Protein AF-A0A645BLH6-F1 (afdb_monomer)

Structure (mmCIF, N/CA/C/O backbone):
data_AF-A0A645BLH6-F1
#
_entry.id   AF-A0A645BLH6-F1
#
loop_
_atom_site.group_PDB
_atom_site.id
_atom_site.type_symbol
_atom_site.label_atom_id
_atom_site.label_alt_id
_atom_site.label_comp_id
_atom_site.label_asym_id
_atom_site.label_entity_id
_atom_site.label_seq_id
_atom_site.pdbx_PDB_ins_code
_atom_site.Cartn_x
_atom_site.Cartn_y
_atom_site.Cartn_z
_atom_site.occupancy
_atom_site.B_iso_or_equiv
_atom_site.auth_seq_id
_atom_site.auth_comp_id
_atom_site.auth_asym_id
_atom_site.auth_atom_id
_atom_site.pdbx_PDB_model_num
ATOM 1 N N . MET A 1 1 ? 1.197 13.272 -25.744 1.00 32.69 1 MET A N 1
ATOM 2 C CA . MET A 1 1 ? 0.917 11.878 -25.329 1.00 32.69 1 MET A CA 1
ATOM 3 C C . MET A 1 1 ? 1.280 11.762 -23.857 1.00 32.69 1 MET A C 1
ATOM 5 O O . MET A 1 1 ? 2.434 12.000 -23.532 1.00 32.69 1 MET A O 1
ATOM 9 N N . SER A 1 2 ? 0.315 11.510 -22.966 1.00 32.09 2 SER A N 1
ATOM 10 C CA . SER A 1 2 ? 0.609 11.319 -21.537 1.00 32.09 2 SER A CA 1
ATOM 11 C C . SER A 1 2 ? 1.369 10.009 -21.360 1.00 32.09 2 SER A C 1
ATOM 13 O O . SER A 1 2 ? 0.841 8.951 -21.688 1.00 32.09 2 SER A O 1
ATOM 15 N N . ILE A 1 3 ? 2.613 10.089 -20.891 1.00 48.50 3 ILE A N 1
ATOM 16 C CA . ILE A 1 3 ? 3.491 8.927 -20.694 1.00 48.50 3 ILE A CA 1
ATOM 17 C C . ILE A 1 3 ? 3.263 8.288 -19.301 1.00 48.50 3 ILE A C 1
ATOM 19 O O . ILE A 1 3 ? 3.809 7.228 -18.998 1.00 48.50 3 ILE A O 1
ATOM 23 N N . SER A 1 4 ? 2.409 8.892 -18.461 1.00 53.47 4 SER A N 1
ATOM 24 C CA . SER A 1 4 ? 1.846 8.255 -17.266 1.00 53.47 4 SER A CA 1
ATOM 25 C C . SER A 1 4 ? 0.534 7.545 -17.614 1.00 53.47 4 SER A C 1
ATOM 27 O O . SER A 1 4 ? -0.351 8.107 -18.271 1.00 53.47 4 SER A O 1
ATOM 29 N N . GLY A 1 5 ? 0.413 6.279 -17.207 1.00 62.78 5 GLY A N 1
ATOM 30 C CA . GLY A 1 5 ? -0.826 5.522 -17.331 1.00 62.78 5 GLY A CA 1
ATOM 31 C C . GLY A 1 5 ? -1.924 6.102 -16.441 1.00 62.78 5 GLY A C 1
ATOM 32 O O . GLY A 1 5 ? -1.647 6.711 -15.410 1.00 62.78 5 GLY A O 1
ATOM 33 N N . LYS A 1 6 ? -3.186 5.895 -16.840 1.00 79.50 6 LYS A N 1
ATOM 34 C CA . LYS A 1 6 ? -4.357 6.290 -16.042 1.00 79.50 6 LYS A CA 1
ATOM 35 C C . LYS A 1 6 ? -4.271 5.679 -14.640 1.00 79.50 6 LYS A C 1
ATOM 37 O O . LYS A 1 6 ? -3.979 4.484 -14.532 1.00 79.50 6 LYS A O 1
ATOM 42 N N . THR A 1 7 ? -4.575 6.472 -13.613 1.00 86.75 7 THR A N 1
ATOM 43 C CA . THR A 1 7 ? -4.745 5.988 -12.239 1.00 86.75 7 THR A CA 1
ATOM 44 C C . THR A 1 7 ? -5.804 4.891 -12.206 1.00 86.75 7 THR A C 1
ATOM 46 O O . THR A 1 7 ? -6.856 4.988 -12.842 1.00 86.75 7 THR A O 1
ATOM 49 N N . LYS A 1 8 ? -5.486 3.815 -11.500 1.00 91.38 8 LYS A N 1
ATOM 50 C CA . LYS A 1 8 ? -6.330 2.649 -11.264 1.00 91.38 8 LYS A CA 1
ATOM 51 C C . LYS A 1 8 ? -6.585 2.536 -9.768 1.00 91.38 8 LYS A C 1
ATOM 53 O O . LYS A 1 8 ? -5.850 3.109 -8.973 1.00 91.38 8 LYS A O 1
ATOM 58 N N . VAL A 1 9 ? -7.622 1.793 -9.409 1.00 92.69 9 VAL A N 1
ATOM 59 C CA . VAL A 1 9 ? -8.059 1.604 -8.025 1.00 92.69 9 VAL A CA 1
ATOM 60 C C . VAL A 1 9 ? -8.031 0.113 -7.717 1.00 92.69 9 VAL A C 1
ATOM 62 O O . VAL A 1 9 ? -8.506 -0.689 -8.527 1.00 92.69 9 VAL A O 1
ATOM 65 N N . TYR A 1 10 ? -7.469 -0.255 -6.573 1.00 95.56 10 TYR A N 1
ATOM 66 C CA . TYR A 1 10 ? -7.533 -1.599 -6.017 1.00 95.56 10 TYR A CA 1
ATOM 67 C C . TYR A 1 10 ? -8.298 -1.557 -4.697 1.00 95.56 10 TYR A C 1
ATOM 69 O O . TYR A 1 10 ? -7.940 -0.810 -3.793 1.00 95.56 10 TYR A O 1
ATOM 77 N N . ILE A 1 11 ? -9.389 -2.317 -4.611 1.00 96.56 11 ILE A N 1
ATOM 78 C CA . ILE A 1 11 ? -10.254 -2.342 -3.429 1.00 96.56 11 ILE A CA 1
ATOM 79 C C . ILE A 1 11 ? -9.700 -3.386 -2.462 1.00 96.56 11 ILE A C 1
ATOM 81 O O . ILE A 1 11 ? -9.624 -4.563 -2.810 1.00 96.56 11 ILE A O 1
ATOM 85 N N . HIS A 1 12 ? -9.344 -2.956 -1.254 1.00 96.44 12 HIS A N 1
ATOM 86 C CA . HIS A 1 12 ? -8.847 -3.841 -0.201 1.00 96.44 12 HIS A CA 1
ATOM 87 C C . HIS A 1 12 ? -9.979 -4.395 0.653 1.00 96.44 12 HIS A C 1
ATOM 89 O O . HIS A 1 12 ? -9.963 -5.569 1.020 1.00 96.44 12 HIS A O 1
ATOM 95 N N . LYS A 1 13 ? -10.961 -3.549 0.983 1.00 95.31 13 LYS A N 1
ATOM 96 C CA . LYS A 1 13 ? -12.032 -3.917 1.906 1.00 95.31 13 LYS A CA 1
ATOM 97 C C . LYS A 1 13 ? -13.336 -3.204 1.582 1.00 95.31 13 LYS A C 1
ATOM 99 O O . LYS A 1 13 ? -13.347 -2.075 1.093 1.00 95.31 13 LYS A O 1
ATOM 104 N N . ILE A 1 14 ? -14.422 -3.897 1.896 1.00 94.44 14 ILE A N 1
ATOM 105 C CA . ILE A 1 14 ? -15.787 -3.381 1.913 1.00 94.44 14 ILE A CA 1
ATOM 106 C C . ILE A 1 14 ? -16.285 -3.537 3.347 1.00 94.44 14 ILE A C 1
ATOM 108 O O . ILE A 1 14 ? -16.189 -4.629 3.912 1.00 94.44 14 ILE A O 1
ATOM 112 N N . VAL A 1 15 ? -16.775 -2.455 3.939 1.00 91.00 15 VAL A N 1
ATOM 113 C CA . VAL A 1 15 ? -17.322 -2.421 5.300 1.00 91.00 15 VAL A CA 1
ATOM 114 C C . VAL A 1 15 ? -18.795 -2.055 5.204 1.00 91.00 15 VAL A C 1
ATOM 116 O O . VAL A 1 15 ? -19.129 -1.062 4.570 1.00 91.00 15 VAL A O 1
ATOM 119 N N . LEU A 1 16 ? -19.678 -2.852 5.804 1.00 89.88 16 LEU A N 1
ATOM 120 C CA . LEU A 1 16 ? -21.093 -2.494 5.923 1.00 89.88 16 LEU A CA 1
ATOM 121 C C . LEU A 1 16 ? -21.258 -1.451 7.026 1.00 89.88 16 LEU A C 1
ATOM 123 O O . LEU A 1 16 ? -20.698 -1.610 8.112 1.00 89.88 16 LEU A O 1
ATOM 127 N N . THR A 1 17 ? -22.023 -0.403 6.750 1.00 86.12 17 THR A N 1
ATOM 128 C CA . THR A 1 17 ? -22.343 0.641 7.727 1.00 86.12 17 THR A CA 1
ATOM 129 C C . THR A 1 17 ? -23.681 0.344 8.405 1.00 86.12 17 THR A C 1
ATOM 131 O O . THR A 1 17 ? -24.514 -0.398 7.884 1.00 86.12 17 THR A O 1
ATOM 134 N N . GLU A 1 18 ? -23.893 0.891 9.604 1.00 83.62 18 GLU A N 1
ATOM 135 C CA . GLU A 1 18 ? -25.090 0.595 10.412 1.00 83.62 18 GLU A CA 1
ATOM 136 C C . GLU A 1 18 ? -26.394 1.090 9.769 1.00 83.62 18 GLU A C 1
ATOM 138 O O . GLU A 1 18 ? -27.452 0.501 9.978 1.00 83.62 18 GLU A O 1
ATOM 143 N N . ASP A 1 19 ? -26.311 2.124 8.929 1.00 85.38 19 ASP A N 1
ATOM 144 C CA . ASP A 1 19 ? -27.411 2.656 8.115 1.00 85.38 19 ASP A CA 1
ATOM 145 C C . ASP A 1 19 ? -27.747 1.781 6.885 1.00 85.38 19 ASP A C 1
ATOM 147 O O . ASP A 1 19 ? -28.596 2.145 6.069 1.00 85.38 19 ASP A O 1
ATOM 151 N N . GLY A 1 20 ? -27.104 0.616 6.747 1.00 87.12 20 GLY A N 1
ATOM 152 C CA . GLY A 1 20 ? -27.298 -0.319 5.638 1.00 87.12 20 GLY A CA 1
ATOM 153 C C . GLY A 1 20 ? -26.549 0.058 4.358 1.00 87.12 20 GLY A C 1
ATOM 154 O O . GLY A 1 20 ? -26.716 -0.621 3.345 1.00 87.12 20 GLY A O 1
ATOM 155 N N . GLY A 1 21 ? -25.747 1.125 4.384 1.00 92.88 21 GLY A N 1
ATOM 156 C CA . GLY A 1 21 ? -24.803 1.473 3.326 1.00 92.88 21 GLY A CA 1
ATOM 157 C C . GLY A 1 21 ? -23.522 0.635 3.362 1.00 92.88 21 GLY A C 1
ATOM 158 O O . GLY A 1 21 ? -23.413 -0.388 4.052 1.00 92.88 21 GLY A O 1
ATOM 159 N N . TYR A 1 22 ? -22.519 1.073 2.604 1.00 93.94 22 TYR A N 1
ATOM 160 C CA . TYR A 1 22 ? -21.190 0.471 2.652 1.00 93.94 22 TYR A CA 1
ATOM 161 C C . TYR A 1 22 ? -20.072 1.478 2.385 1.00 93.94 22 TYR A C 1
ATOM 163 O O . TYR A 1 22 ? -20.210 2.428 1.616 1.00 93.94 22 TYR A O 1
ATOM 171 N N . GLN A 1 23 ? -18.922 1.229 3.000 1.00 94.38 23 GLN A N 1
ATOM 172 C CA . GLN A 1 23 ? -17.686 1.969 2.805 1.00 94.38 23 GLN A CA 1
ATOM 173 C C . GLN A 1 23 ? -16.667 1.088 2.073 1.00 94.38 23 GLN A C 1
ATOM 175 O O . GLN A 1 23 ? -16.346 -0.019 2.513 1.00 94.38 23 GLN A O 1
ATOM 180 N N . LEU A 1 24 ? -16.148 1.575 0.948 1.00 95.88 24 LEU A N 1
ATOM 181 C CA . LEU A 1 24 ? -15.043 0.961 0.220 1.00 95.88 24 LEU A CA 1
ATOM 182 C C . LEU A 1 24 ? -13.731 1.609 0.636 1.00 95.88 24 LEU A C 1
ATOM 184 O O . LEU A 1 24 ? -13.600 2.833 0.627 1.00 95.88 24 LEU A O 1
ATOM 188 N N . ILE A 1 25 ? -12.752 0.764 0.930 1.00 96.75 25 ILE A N 1
ATOM 189 C CA . ILE A 1 25 ? -11.397 1.169 1.280 1.00 96.75 25 ILE A CA 1
ATOM 190 C C . ILE A 1 25 ? -10.480 0.630 0.197 1.00 96.75 25 ILE A C 1
ATOM 192 O O . ILE A 1 25 ? -10.378 -0.584 -0.015 1.00 96.75 25 ILE A O 1
ATOM 196 N N . ALA A 1 26 ? -9.852 1.549 -0.519 1.00 97.12 26 ALA A N 1
ATOM 197 C CA . ALA A 1 26 ? -9.069 1.247 -1.697 1.00 97.12 26 ALA A CA 1
ATOM 198 C C . ALA A 1 26 ? -7.739 1.999 -1.693 1.00 97.12 26 ALA A C 1
ATOM 200 O O . ALA A 1 26 ? -7.587 3.019 -1.025 1.00 97.12 26 ALA A O 1
ATOM 201 N N . GLU A 1 27 ? -6.794 1.513 -2.484 1.00 96.62 27 GLU A N 1
ATOM 202 C CA . GLU A 1 27 ? -5.548 2.204 -2.787 1.00 96.62 27 GLU A CA 1
ATOM 203 C C . GLU A 1 27 ? -5.451 2.434 -4.294 1.00 96.62 27 GLU A C 1
ATOM 205 O O . GLU A 1 27 ? -5.880 1.616 -5.121 1.00 96.62 27 GLU A O 1
ATOM 210 N N . THR A 1 28 ? -4.935 3.596 -4.668 1.00 95.00 28 THR A N 1
ATOM 211 C CA . THR A 1 28 ? -4.747 3.962 -6.066 1.00 95.00 28 THR A CA 1
ATOM 212 C C . THR A 1 28 ? -3.366 3.552 -6.550 1.00 95.00 28 THR A C 1
ATOM 214 O O . THR A 1 28 ? -2.410 3.490 -5.785 1.00 95.00 28 THR A O 1
ATOM 217 N N . PHE A 1 29 ? -3.235 3.251 -7.838 1.00 93.75 29 PHE A N 1
ATOM 218 C CA . PHE A 1 29 ? -1.935 2.976 -8.436 1.00 93.75 29 PHE A CA 1
ATOM 219 C C . PHE A 1 29 ? -1.879 3.413 -9.896 1.00 93.75 29 PHE A C 1
ATOM 221 O O . PHE A 1 29 ? -2.885 3.423 -10.610 1.00 93.75 29 PHE A O 1
ATOM 228 N N . SER A 1 30 ? -0.684 3.743 -10.374 1.00 91.62 30 SER A N 1
ATOM 229 C CA . SER A 1 30 ? -0.448 4.114 -11.769 1.00 91.62 30 SER A CA 1
ATOM 230 C C . SER A 1 30 ? 0.701 3.315 -12.362 1.00 91.62 30 SER A C 1
ATOM 232 O O . SER A 1 30 ? 1.683 3.000 -11.694 1.00 91.62 30 SER A O 1
ATOM 234 N N . VAL A 1 31 ? 0.571 2.982 -13.645 1.00 89.06 31 VAL A N 1
ATOM 235 C CA . VAL A 1 31 ? 1.593 2.252 -14.398 1.00 89.06 31 VAL A CA 1
ATOM 236 C C . VAL A 1 31 ? 2.306 3.225 -15.328 1.00 89.06 31 VAL A C 1
ATOM 238 O O . VAL A 1 31 ? 1.662 3.933 -16.101 1.00 89.06 31 VAL A O 1
ATOM 241 N N . SER A 1 32 ? 3.633 3.245 -15.287 1.00 84.44 32 SER A N 1
ATOM 242 C CA . SER A 1 32 ? 4.483 3.990 -16.210 1.00 84.44 32 SER A CA 1
ATOM 243 C C . SER A 1 32 ? 5.318 3.022 -17.040 1.00 84.44 32 SER A C 1
ATOM 245 O O . SER A 1 32 ? 6.163 2.290 -16.523 1.00 84.44 32 SER A O 1
ATOM 247 N N . ALA A 1 33 ? 5.085 3.044 -18.352 1.00 77.88 33 ALA A N 1
ATOM 248 C CA . ALA A 1 33 ? 5.867 2.303 -19.341 1.00 77.88 33 ALA A CA 1
ATOM 249 C C . ALA A 1 33 ? 6.837 3.216 -20.114 1.00 77.88 33 ALA A C 1
ATOM 251 O O . ALA A 1 33 ? 7.441 2.783 -21.092 1.00 77.88 33 ALA A O 1
ATOM 252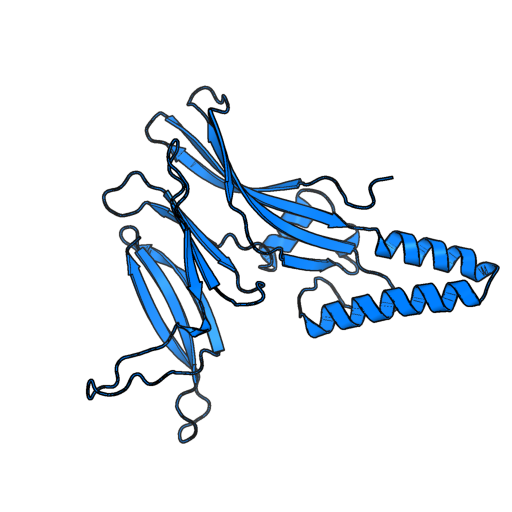 N N . ALA A 1 34 ? 7.001 4.475 -19.681 1.00 72.31 34 ALA A N 1
ATOM 253 C CA . ALA A 1 34 ? 7.816 5.493 -20.348 1.00 72.31 34 ALA A CA 1
ATOM 254 C C . ALA A 1 34 ? 9.218 4.989 -20.706 1.00 72.31 34 ALA A C 1
ATOM 256 O O . ALA A 1 34 ? 9.664 5.095 -21.845 1.00 72.31 34 ALA A O 1
ATOM 257 N N . ARG A 1 35 ? 9.894 4.396 -19.718 1.00 71.38 35 ARG A N 1
ATOM 258 C CA . ARG A 1 35 ? 11.269 3.910 -19.854 1.00 71.38 35 ARG A CA 1
ATOM 259 C C . ARG A 1 35 ? 11.358 2.686 -20.758 1.00 71.38 35 ARG A C 1
ATOM 261 O O . ARG A 1 35 ? 12.281 2.615 -21.556 1.00 71.38 35 ARG A O 1
ATOM 268 N N . LYS A 1 36 ? 10.360 1.798 -20.708 1.00 73.62 36 LYS A N 1
ATOM 269 C CA . LYS A 1 36 ? 10.248 0.652 -21.619 1.00 73.62 36 LYS A CA 1
ATOM 270 C C . LYS A 1 36 ? 10.023 1.082 -23.067 1.00 73.62 36 LYS A C 1
ATOM 272 O O . LYS A 1 36 ? 10.625 0.514 -23.971 1.00 73.62 36 LYS A O 1
ATOM 277 N N . LEU A 1 37 ? 9.196 2.099 -23.304 1.00 75.31 37 LEU A N 1
ATOM 278 C CA . LEU A 1 37 ? 8.994 2.652 -24.647 1.00 75.31 37 LEU A CA 1
ATOM 279 C C . LEU A 1 37 ? 10.262 3.327 -25.174 1.00 75.31 37 LEU A C 1
ATOM 281 O O . LEU A 1 37 ? 10.614 3.127 -26.332 1.00 75.31 37 LEU A O 1
ATOM 285 N N . LEU A 1 38 ? 10.963 4.082 -24.323 1.00 75.25 38 LEU A N 1
ATOM 286 C CA . LEU A 1 38 ? 12.233 4.718 -24.671 1.00 75.25 38 LEU A CA 1
ATOM 287 C C . LEU A 1 38 ? 13.320 3.689 -24.999 1.00 75.25 38 LEU A C 1
ATOM 289 O O . LEU A 1 38 ? 13.964 3.820 -26.036 1.00 75.25 38 LEU A O 1
ATOM 293 N N . SER A 1 39 ? 13.499 2.655 -24.171 1.00 72.00 39 SER A N 1
ATOM 294 C CA . SER A 1 39 ? 14.478 1.596 -24.443 1.00 72.00 39 SER A CA 1
ATOM 295 C C . SER A 1 39 ? 14.120 0.808 -25.702 1.00 72.00 39 SER A C 1
ATOM 297 O O . SER A 1 39 ? 14.987 0.571 -26.539 1.00 72.00 39 SER A O 1
ATOM 299 N N . SER A 1 40 ? 12.837 0.495 -25.904 1.00 76.88 40 SER A N 1
ATOM 300 C CA . SER A 1 40 ? 12.361 -0.182 -27.118 1.00 76.88 40 SER A CA 1
ATOM 301 C C . SER A 1 40 ? 12.614 0.666 -28.370 1.00 76.88 40 SER A C 1
ATOM 303 O O . SER A 1 40 ? 13.174 0.172 -29.345 1.00 76.88 40 SER A O 1
ATOM 305 N N . ALA A 1 41 ? 12.274 1.958 -28.346 1.00 75.81 41 ALA A N 1
ATOM 306 C CA . ALA A 1 41 ? 12.512 2.864 -29.470 1.00 75.81 41 ALA A CA 1
ATOM 307 C C . ALA A 1 41 ? 14.011 3.034 -29.767 1.00 75.81 41 ALA A C 1
ATOM 309 O O . ALA A 1 41 ? 14.422 2.977 -30.925 1.00 75.81 41 ALA A O 1
ATOM 310 N N . ALA A 1 42 ? 14.835 3.183 -28.729 1.00 75.25 42 ALA A N 1
ATOM 311 C CA . ALA A 1 42 ? 16.284 3.272 -28.864 1.00 75.25 42 ALA A CA 1
ATOM 312 C C . ALA A 1 42 ? 16.899 1.968 -29.411 1.00 75.25 42 ALA A C 1
ATOM 314 O O . ALA A 1 42 ? 17.797 2.028 -30.246 1.00 75.25 42 ALA A O 1
ATOM 315 N N . SER A 1 43 ? 16.369 0.800 -29.031 1.00 74.69 43 SER A N 1
ATOM 316 C CA . SER A 1 43 ? 16.796 -0.499 -29.576 1.00 74.69 43 SER A CA 1
ATOM 317 C C . SER A 1 43 ? 16.428 -0.697 -31.051 1.00 74.69 43 SER A C 1
ATOM 319 O O . SER A 1 43 ? 17.156 -1.349 -31.787 1.00 74.69 43 SER A O 1
ATOM 321 N N . LEU A 1 44 ? 15.324 -0.108 -31.521 1.00 76.19 44 LEU A N 1
ATOM 322 C CA . LEU A 1 44 ? 14.979 -0.121 -32.945 1.00 76.19 44 LEU A CA 1
ATOM 323 C C . LEU A 1 44 ? 15.878 0.831 -33.739 1.00 76.19 44 LEU A C 1
ATOM 325 O O . LEU A 1 44 ? 16.326 0.499 -34.833 1.00 76.19 44 LEU A O 1
ATOM 329 N N . LEU A 1 45 ? 16.172 2.006 -33.176 1.00 75.25 45 LEU A N 1
ATOM 330 C CA . LEU A 1 45 ? 17.082 2.982 -33.778 1.00 75.25 45 LEU A CA 1
ATOM 331 C C . LEU A 1 45 ? 18.538 2.506 -33.784 1.00 75.25 45 LEU A C 1
ATOM 333 O O . LEU A 1 45 ? 19.305 2.942 -34.640 1.00 75.25 45 LEU A O 1
ATOM 337 N N . SER A 1 46 ? 18.929 1.601 -32.884 1.00 75.12 46 SER A N 1
ATOM 338 C CA . SER A 1 46 ? 20.291 1.062 -32.862 1.00 75.12 46 SER A CA 1
ATOM 339 C C . SER A 1 46 ? 20.623 0.196 -34.074 1.00 75.12 46 SER A C 1
ATOM 341 O O . SER A 1 46 ? 21.792 0.074 -34.416 1.00 75.12 46 SER A O 1
ATOM 343 N N . LEU A 1 47 ? 19.613 -0.308 -34.793 1.00 74.88 47 LEU A N 1
ATOM 344 C CA . LEU A 1 47 ? 19.800 -0.989 -36.080 1.00 74.88 47 LEU A CA 1
ATOM 345 C C . LEU A 1 47 ? 20.392 -0.072 -37.163 1.00 74.88 47 LEU A C 1
ATOM 347 O O . LEU A 1 47 ? 20.891 -0.561 -38.173 1.00 74.88 47 LEU A O 1
ATOM 351 N N . VAL A 1 48 ? 20.310 1.248 -36.971 1.00 78.44 48 VAL A N 1
ATOM 352 C CA . VAL A 1 48 ? 20.793 2.262 -37.919 1.00 78.44 48 VAL A CA 1
ATOM 353 C C . VAL A 1 48 ? 21.726 3.299 -37.277 1.00 78.44 48 VAL A C 1
ATOM 355 O O . VAL A 1 48 ? 22.279 4.133 -37.990 1.00 78.44 48 VAL A O 1
ATOM 358 N N . ASN A 1 49 ? 21.900 3.282 -35.949 1.00 77.44 49 ASN A N 1
ATOM 359 C CA . ASN A 1 49 ? 22.718 4.245 -35.209 1.00 77.44 49 ASN A CA 1
ATOM 360 C C . ASN A 1 49 ? 23.230 3.676 -33.872 1.00 77.44 49 ASN A C 1
ATOM 362 O O . ASN A 1 49 ? 22.490 3.615 -32.887 1.00 77.44 49 ASN A O 1
ATOM 366 N N . ASP A 1 50 ? 24.526 3.378 -33.796 1.00 75.56 50 ASP A N 1
ATOM 367 C CA . ASP A 1 50 ? 25.170 2.814 -32.602 1.00 75.56 50 ASP A CA 1
ATOM 368 C C . ASP A 1 50 ? 25.002 3.672 -31.333 1.00 75.56 50 ASP A C 1
ATOM 370 O O . ASP A 1 50 ? 24.931 3.133 -30.228 1.00 75.56 50 ASP A O 1
ATOM 374 N N . ASN A 1 51 ? 24.842 4.997 -31.457 1.00 78.69 51 ASN A N 1
ATOM 375 C CA . ASN A 1 51 ? 24.628 5.883 -30.306 1.00 78.69 51 ASN A CA 1
ATOM 376 C C . ASN A 1 51 ? 23.294 5.619 -29.590 1.00 78.69 51 ASN A C 1
ATOM 378 O O . ASN A 1 51 ? 23.185 5.840 -28.383 1.00 78.69 51 ASN A O 1
ATOM 382 N N . ALA A 1 52 ? 22.282 5.113 -30.301 1.00 75.75 52 ALA A N 1
ATOM 383 C CA . ALA A 1 52 ? 20.995 4.770 -29.700 1.00 75.75 52 ALA A CA 1
ATOM 384 C C . ALA A 1 52 ? 21.103 3.551 -28.767 1.00 75.75 52 ALA A C 1
ATOM 386 O O . ALA A 1 52 ? 20.384 3.475 -27.769 1.00 75.75 52 ALA A O 1
ATOM 387 N N . LYS A 1 53 ? 22.054 2.643 -29.026 1.00 75.56 53 LYS A N 1
ATOM 388 C CA . LYS A 1 53 ? 22.322 1.488 -28.161 1.00 75.56 53 LYS A CA 1
ATOM 389 C C . LYS A 1 53 ? 22.802 1.921 -26.774 1.00 75.56 53 LYS A C 1
ATOM 391 O O . LYS A 1 53 ? 22.237 1.491 -25.775 1.00 75.56 53 LYS A O 1
ATOM 396 N N . TYR A 1 54 ? 23.759 2.847 -26.710 1.00 80.19 54 TYR A N 1
ATOM 397 C CA . TYR A 1 54 ? 24.275 3.370 -25.439 1.00 80.19 54 TYR A CA 1
ATOM 398 C C . TYR A 1 54 ? 23.191 4.046 -24.589 1.00 80.19 54 TYR A C 1
ATOM 400 O O . TYR A 1 54 ? 23.212 3.950 -23.362 1.00 80.19 54 TYR A O 1
ATOM 408 N N . ILE A 1 55 ? 22.222 4.707 -25.230 1.00 77.81 55 ILE A N 1
ATOM 409 C CA . ILE A 1 55 ? 21.080 5.317 -24.538 1.00 77.81 55 ILE A CA 1
ATOM 410 C C . ILE A 1 55 ? 20.173 4.234 -23.939 1.00 77.81 55 ILE A C 1
ATOM 412 O O . ILE A 1 55 ? 19.782 4.349 -22.777 1.00 77.81 55 ILE A O 1
ATOM 416 N N . ALA A 1 56 ? 19.853 3.184 -24.703 1.00 77.19 56 ALA A N 1
ATOM 417 C CA . ALA A 1 56 ? 19.039 2.070 -24.218 1.00 77.19 56 ALA A CA 1
ATOM 418 C C . ALA A 1 56 ? 19.706 1.362 -23.026 1.00 77.19 56 ALA A C 1
ATOM 420 O O . ALA A 1 56 ? 19.081 1.209 -21.973 1.00 77.19 56 ALA A O 1
ATOM 421 N N . ASP A 1 57 ? 20.989 1.024 -23.162 1.00 83.06 57 ASP A N 1
ATOM 422 C CA . ASP A 1 57 ? 21.776 0.348 -22.127 1.00 83.06 57 ASP A CA 1
ATOM 423 C C . ASP A 1 57 ? 21.897 1.218 -20.865 1.00 83.06 57 ASP A C 1
ATOM 425 O O . ASP A 1 57 ? 21.728 0.734 -19.744 1.00 83.06 57 ASP A O 1
ATOM 429 N N . GLY A 1 58 ? 22.107 2.528 -21.032 1.00 84.19 58 GLY A N 1
ATOM 430 C CA . GLY A 1 58 ? 22.166 3.481 -19.925 1.00 84.19 58 GLY A CA 1
ATOM 431 C C . GLY A 1 58 ? 20.851 3.580 -19.148 1.00 84.19 58 GLY A C 1
ATOM 432 O O . GLY A 1 58 ? 20.860 3.567 -17.914 1.00 84.19 58 GLY A O 1
ATOM 433 N N . VAL A 1 59 ? 19.710 3.635 -19.847 1.00 82.44 59 VAL A N 1
ATOM 434 C CA . VAL A 1 59 ? 18.384 3.668 -19.207 1.00 82.44 59 VAL A CA 1
ATOM 435 C C . VAL A 1 59 ? 18.109 2.369 -18.455 1.00 82.44 59 VAL A C 1
ATOM 437 O O . VAL A 1 59 ? 17.674 2.434 -17.302 1.00 82.44 59 VAL A O 1
ATOM 440 N N . ASN A 1 60 ? 18.389 1.216 -19.071 1.00 86.31 60 ASN A N 1
ATOM 441 C CA . ASN A 1 60 ? 18.171 -0.084 -18.442 1.00 86.31 60 ASN A CA 1
ATOM 442 C C . ASN A 1 60 ? 19.056 -0.258 -17.200 1.00 86.31 60 ASN A C 1
ATOM 444 O O . ASN A 1 60 ? 18.560 -0.650 -16.142 1.00 86.31 60 ASN A O 1
ATOM 448 N N . ASN A 1 61 ? 20.343 0.091 -17.295 1.00 88.94 61 ASN A N 1
ATOM 449 C CA . ASN A 1 61 ? 21.279 -0.012 -16.178 1.00 88.94 61 ASN A CA 1
ATOM 450 C C . ASN A 1 61 ? 20.872 0.897 -15.008 1.00 88.94 61 ASN A C 1
ATOM 452 O O . ASN A 1 61 ? 20.906 0.473 -13.856 1.00 88.94 61 ASN A O 1
ATOM 456 N N . ALA A 1 62 ? 20.413 2.121 -15.289 1.00 87.94 62 ALA A N 1
ATOM 457 C CA . ALA A 1 62 ? 19.921 3.024 -14.250 1.00 87.94 62 ALA A CA 1
ATOM 458 C C . ALA A 1 62 ? 18.701 2.446 -13.511 1.00 87.94 62 ALA A C 1
ATOM 460 O O . ALA A 1 62 ? 18.651 2.490 -12.283 1.00 87.94 62 ALA A O 1
ATOM 461 N N . THR A 1 63 ? 17.731 1.873 -14.233 1.00 88.81 63 THR A N 1
ATOM 462 C CA . THR A 1 63 ? 16.552 1.250 -13.604 1.00 88.81 63 THR A CA 1
ATOM 463 C C . THR A 1 63 ? 16.874 -0.044 -12.868 1.00 88.81 63 THR A C 1
ATOM 465 O O . THR A 1 63 ? 16.274 -0.316 -11.831 1.00 88.81 63 THR A O 1
ATOM 468 N N . TYR A 1 64 ? 17.830 -0.822 -13.375 1.00 92.81 64 TYR A N 1
ATOM 469 C CA . TYR A 1 64 ? 18.326 -2.029 -12.725 1.00 92.81 64 TYR A CA 1
ATOM 470 C C . TYR A 1 64 ? 18.967 -1.700 -11.374 1.00 92.81 64 TYR A C 1
ATOM 472 O O . TYR A 1 64 ? 18.586 -2.273 -10.354 1.00 92.81 64 TYR A O 1
ATOM 480 N N . LEU A 1 65 ? 19.865 -0.711 -11.338 1.00 93.25 65 LEU A N 1
ATOM 481 C CA . LEU A 1 65 ? 20.493 -0.260 -10.096 1.00 93.25 65 LEU A CA 1
ATOM 482 C C . LEU A 1 65 ? 19.472 0.324 -9.113 1.00 93.25 65 LEU A C 1
ATOM 484 O O . LEU A 1 65 ? 19.529 0.013 -7.927 1.00 93.25 65 LEU A O 1
ATOM 488 N N . GLU A 1 66 ? 18.510 1.120 -9.588 1.00 92.69 66 GLU A N 1
ATOM 489 C CA . GLU A 1 66 ? 17.446 1.668 -8.736 1.00 92.69 66 GLU A CA 1
ATOM 490 C C . GLU A 1 66 ? 16.586 0.555 -8.107 1.00 92.69 66 GLU A C 1
ATOM 492 O O . GLU A 1 66 ? 16.264 0.611 -6.916 1.00 92.69 66 GLU A O 1
ATOM 497 N N . ALA A 1 67 ? 16.259 -0.488 -8.877 1.00 93.19 67 ALA A N 1
ATOM 498 C CA . ALA A 1 67 ? 15.540 -1.656 -8.379 1.00 93.19 67 ALA A CA 1
ATOM 499 C C . ALA A 1 67 ? 16.340 -2.393 -7.295 1.00 93.19 67 ALA A C 1
ATOM 501 O O . ALA A 1 67 ? 15.799 -2.657 -6.223 1.00 93.19 67 ALA A O 1
ATOM 502 N N . LEU A 1 68 ? 17.627 -2.664 -7.530 1.00 93.88 68 LEU A N 1
ATOM 503 C CA . LEU A 1 68 ? 18.475 -3.364 -6.562 1.00 93.88 68 LEU A CA 1
ATOM 504 C C . LEU A 1 68 ? 18.703 -2.570 -5.274 1.00 93.88 68 LEU A C 1
ATOM 506 O O . LEU A 1 68 ? 18.612 -3.140 -4.192 1.00 93.88 68 LEU A O 1
ATOM 510 N N . ILE A 1 69 ? 18.975 -1.266 -5.383 1.00 92.62 69 ILE A N 1
ATOM 511 C CA . ILE A 1 69 ? 19.216 -0.396 -4.222 1.00 92.62 69 ILE A CA 1
ATOM 512 C C . ILE A 1 69 ? 17.956 -0.284 -3.367 1.00 92.62 69 ILE A C 1
ATOM 514 O O . ILE A 1 69 ? 18.040 -0.305 -2.143 1.00 92.62 69 ILE A O 1
ATOM 518 N N . SER A 1 70 ? 16.792 -0.149 -4.005 1.00 91.75 70 SER A N 1
ATOM 519 C CA . SER A 1 70 ? 15.534 -0.007 -3.272 1.00 91.75 70 SER A CA 1
ATOM 520 C C . SER A 1 70 ? 14.966 -1.329 -2.759 1.00 91.75 70 SER A C 1
ATOM 522 O O . SER A 1 70 ? 14.137 -1.302 -1.859 1.00 91.75 70 SER A O 1
ATOM 524 N N . GLY A 1 71 ? 15.334 -2.469 -3.351 1.00 92.94 71 GLY A N 1
ATOM 525 C CA . GLY A 1 71 ? 14.699 -3.762 -3.068 1.00 92.94 71 GLY A CA 1
ATOM 526 C C . GLY A 1 71 ? 13.235 -3.858 -3.527 1.00 92.94 71 GLY A C 1
ATOM 527 O O . GLY A 1 71 ? 12.554 -4.835 -3.223 1.00 92.94 71 GLY A O 1
ATOM 528 N N . ARG A 1 72 ? 12.723 -2.858 -4.260 1.00 94.62 72 ARG A N 1
ATOM 529 C CA . ARG A 1 72 ? 11.307 -2.755 -4.650 1.00 94.62 72 ARG A CA 1
ATOM 530 C C . ARG A 1 72 ? 11.078 -3.277 -6.061 1.00 94.62 72 ARG A C 1
ATOM 532 O O . ARG A 1 72 ? 10.856 -2.499 -6.991 1.00 94.62 72 ARG A O 1
ATOM 539 N N . TYR A 1 73 ? 11.149 -4.590 -6.247 1.00 95.56 73 TYR A N 1
ATOM 540 C CA . TYR A 1 73 ? 10.952 -5.205 -7.555 1.00 95.56 73 TYR A CA 1
ATOM 541 C C . TYR A 1 73 ? 10.223 -6.545 -7.500 1.00 95.56 73 TYR A C 1
ATOM 543 O O . TYR A 1 73 ? 10.278 -7.272 -6.514 1.00 95.56 73 TYR A O 1
ATOM 551 N N . ILE A 1 74 ? 9.556 -6.883 -8.604 1.00 95.88 74 ILE A N 1
ATOM 552 C CA . ILE A 1 74 ? 8.894 -8.173 -8.809 1.00 95.88 74 ILE A CA 1
ATOM 553 C C . ILE A 1 74 ? 9.426 -8.803 -10.097 1.00 95.88 74 ILE A C 1
ATOM 555 O O . ILE A 1 74 ? 9.453 -8.153 -11.144 1.00 95.88 74 ILE A O 1
ATOM 559 N N . GLY A 1 75 ? 9.808 -10.079 -10.024 1.00 93.75 75 GLY A N 1
ATOM 560 C CA . GLY A 1 75 ? 10.540 -10.777 -11.085 1.00 93.75 75 GLY A CA 1
ATOM 561 C C . GLY A 1 75 ? 12.053 -10.699 -10.880 1.00 93.75 75 GLY A C 1
ATOM 562 O O . GLY A 1 75 ? 12.513 -10.271 -9.824 1.00 93.75 75 GLY A O 1
ATOM 563 N N . GLU A 1 76 ? 12.816 -11.128 -11.883 1.00 92.88 76 GLU A N 1
ATOM 564 C CA . GLU A 1 76 ? 14.282 -11.102 -11.847 1.00 92.88 76 GLU A CA 1
ATOM 565 C C . GLU A 1 76 ? 14.802 -9.788 -12.457 1.00 92.88 76 GLU A C 1
ATOM 567 O O . GLU A 1 76 ? 14.593 -9.548 -13.652 1.00 92.88 76 GLU A O 1
ATOM 572 N N . PRO A 1 77 ? 15.446 -8.904 -11.670 1.00 92.69 77 PRO A N 1
ATOM 573 C CA . PRO A 1 77 ? 16.017 -7.676 -12.203 1.00 92.69 77 PRO A CA 1
ATOM 574 C C . PRO A 1 77 ? 17.098 -7.969 -13.238 1.00 92.69 77 PRO A C 1
ATOM 576 O O . PRO A 1 77 ? 18.006 -8.761 -13.004 1.00 92.69 77 PRO A O 1
ATOM 579 N N . THR A 1 78 ? 17.045 -7.266 -14.363 1.00 91.25 78 THR A N 1
ATOM 580 C CA . THR A 1 78 ? 18.055 -7.360 -15.418 1.00 91.25 78 THR A CA 1
ATOM 581 C C . THR A 1 78 ? 18.354 -5.982 -15.998 1.00 91.25 78 THR A C 1
ATOM 583 O O . THR A 1 78 ? 17.493 -5.106 -16.029 1.00 91.25 78 THR A O 1
ATOM 586 N N . ASN A 1 79 ? 19.580 -5.786 -16.475 1.00 89.12 79 ASN A N 1
ATOM 587 C CA . ASN A 1 79 ? 19.990 -4.605 -17.233 1.00 89.12 79 ASN A CA 1
ATOM 588 C C . ASN A 1 79 ? 19.746 -4.752 -18.750 1.00 89.12 79 ASN A C 1
ATOM 590 O O . ASN A 1 79 ? 20.018 -3.819 -19.502 1.00 89.12 79 ASN A O 1
ATOM 594 N N . ASN A 1 80 ? 19.225 -5.894 -19.205 1.00 86.44 80 ASN A N 1
ATOM 595 C CA . ASN A 1 80 ? 18.956 -6.145 -20.623 1.00 86.44 80 ASN A CA 1
ATOM 596 C C . ASN A 1 80 ? 17.580 -5.627 -21.070 1.00 86.44 80 ASN A C 1
ATOM 598 O O . ASN A 1 80 ? 17.386 -5.319 -22.244 1.00 86.44 80 ASN A O 1
ATOM 602 N N . GLU A 1 81 ? 16.623 -5.516 -20.147 1.00 83.94 81 GLU A N 1
ATOM 603 C CA . GLU A 1 81 ? 15.266 -5.048 -20.430 1.00 83.94 81 GLU A CA 1
ATOM 604 C C . GLU A 1 81 ? 14.826 -4.020 -19.383 1.00 83.94 81 GLU A C 1
ATOM 606 O O . GLU A 1 81 ? 14.972 -4.230 -18.180 1.00 83.94 81 GLU A O 1
ATOM 611 N N . ALA A 1 82 ? 14.240 -2.912 -19.841 1.00 85.44 82 ALA A N 1
ATOM 612 C CA . ALA A 1 82 ? 13.640 -1.933 -18.945 1.00 85.44 82 ALA A CA 1
ATOM 613 C C . ALA A 1 82 ? 12.369 -2.504 -18.285 1.00 85.44 82 ALA A C 1
ATOM 615 O O . ALA A 1 82 ? 11.465 -2.965 -18.996 1.00 85.44 82 ALA A O 1
ATOM 616 N N . PRO A 1 83 ? 12.226 -2.390 -16.955 1.00 91.31 83 PRO A N 1
ATOM 617 C CA . PRO A 1 83 ? 11.019 -2.817 -16.266 1.00 91.31 83 PRO A CA 1
ATOM 618 C C . PRO A 1 83 ? 9.830 -1.912 -16.605 1.00 91.31 83 PRO A C 1
ATOM 620 O O . PRO A 1 83 ? 9.975 -0.771 -17.060 1.00 91.31 83 PRO A O 1
ATOM 623 N N . ILE A 1 84 ? 8.630 -2.392 -16.291 1.00 90.69 84 ILE A N 1
ATOM 624 C CA . ILE A 1 84 ? 7.490 -1.496 -16.083 1.00 90.69 84 ILE A CA 1
ATOM 625 C C . ILE A 1 84 ? 7.585 -0.928 -14.671 1.00 90.69 84 ILE A C 1
ATOM 627 O O . ILE A 1 84 ? 7.889 -1.648 -13.725 1.00 90.69 84 ILE A O 1
ATOM 631 N N . THR A 1 85 ? 7.316 0.363 -14.511 1.00 91.56 85 THR A N 1
ATOM 632 C CA . THR A 1 85 ? 7.270 0.994 -13.192 1.00 91.56 85 THR A CA 1
ATOM 633 C C . THR A 1 85 ? 5.831 1.147 -12.737 1.00 91.56 85 THR A C 1
ATOM 635 O O . THR A 1 85 ? 4.973 1.579 -13.509 1.00 91.56 85 THR A O 1
ATOM 638 N N . ILE A 1 86 ? 5.575 0.848 -11.472 1.00 92.56 86 ILE A N 1
ATOM 639 C CA . ILE A 1 86 ? 4.285 1.077 -10.833 1.00 92.56 86 ILE A CA 1
ATOM 640 C C . ILE A 1 86 ? 4.491 1.987 -9.643 1.00 92.56 86 ILE A C 1
ATOM 642 O O . ILE A 1 86 ? 5.489 1.863 -8.946 1.00 92.56 86 ILE A O 1
ATOM 646 N N . ASN A 1 87 ? 3.555 2.899 -9.427 1.00 93.00 87 ASN A N 1
ATOM 647 C CA . ASN A 1 87 ? 3.491 3.680 -8.205 1.00 93.00 87 ASN A CA 1
ATOM 648 C C . ASN A 1 87 ? 2.194 3.299 -7.501 1.00 93.00 87 ASN A C 1
ATOM 650 O O . ASN A 1 87 ? 1.132 3.508 -8.090 1.00 93.00 87 ASN A O 1
ATOM 654 N N . ALA A 1 88 ? 2.279 2.726 -6.303 1.00 94.25 88 ALA A N 1
ATOM 655 C CA . ALA A 1 88 ? 1.155 2.648 -5.377 1.00 94.25 88 ALA A CA 1
ATOM 656 C C . ALA A 1 88 ? 1.048 4.004 -4.662 1.00 94.25 88 ALA A C 1
ATOM 658 O O . ALA A 1 88 ? 2.059 4.566 -4.240 1.00 94.25 88 ALA A O 1
ATOM 659 N N . GLN A 1 89 ? -0.141 4.590 -4.653 1.00 94.56 89 GLN A N 1
ATOM 660 C CA . GLN A 1 89 ? -0.368 6.020 -4.430 1.00 94.56 89 GLN A CA 1
ATOM 661 C C . GLN A 1 89 ? -1.318 6.231 -3.252 1.00 94.56 89 GLN A C 1
ATOM 663 O O . GLN A 1 89 ? -1.176 5.572 -2.241 1.00 94.56 89 GLN A O 1
ATOM 668 N N . ASP A 1 90 ? -2.263 7.157 -3.350 1.00 95.69 90 ASP A N 1
ATOM 669 C CA . ASP A 1 90 ? -3.135 7.560 -2.252 1.00 95.69 90 ASP A CA 1
ATOM 670 C C . ASP A 1 90 ? -4.173 6.480 -1.914 1.00 95.69 90 ASP A C 1
ATOM 672 O O . ASP A 1 90 ? -4.604 5.721 -2.795 1.00 95.69 90 ASP A O 1
ATOM 676 N N . PHE A 1 91 ? -4.641 6.468 -0.664 1.00 97.25 91 PHE A N 1
ATOM 677 C CA . PHE A 1 91 ? -5.862 5.747 -0.318 1.00 97.25 91 PHE A CA 1
ATOM 678 C C . PHE A 1 91 ? -7.090 6.514 -0.806 1.00 97.25 91 PHE A C 1
ATOM 680 O O . PHE A 1 91 ? -7.125 7.749 -0.829 1.00 97.25 91 PHE A O 1
ATOM 687 N N . LEU A 1 92 ? -8.125 5.760 -1.153 1.00 96.31 92 LEU A N 1
ATOM 688 C CA . LEU A 1 92 ? -9.426 6.257 -1.555 1.00 96.31 92 LEU A CA 1
ATOM 689 C C . LEU A 1 92 ? -10.496 5.600 -0.682 1.00 96.31 92 LEU A C 1
ATOM 691 O O . LEU A 1 92 ? -10.622 4.374 -0.658 1.00 96.31 92 LEU A O 1
ATOM 695 N N . ILE A 1 93 ? -11.258 6.428 0.023 1.00 96.00 93 ILE A N 1
ATOM 696 C CA . ILE A 1 93 ? -12.392 6.023 0.851 1.00 96.00 93 ILE A CA 1
ATOM 697 C C . ILE A 1 93 ? -13.660 6.455 0.125 1.00 96.00 93 ILE A C 1
ATOM 699 O O . ILE A 1 93 ? -13.832 7.638 -0.165 1.00 96.00 93 ILE A O 1
ATOM 703 N N . LEU A 1 94 ? -14.533 5.505 -0.198 1.00 95.88 94 LEU A N 1
ATOM 704 C CA . LEU A 1 94 ? -15.803 5.788 -0.861 1.00 95.88 94 LEU A CA 1
ATOM 705 C C . LEU A 1 94 ? -16.945 5.331 0.035 1.00 95.88 94 LEU A C 1
ATOM 707 O O . LEU A 1 94 ? -17.020 4.154 0.373 1.00 95.88 94 LEU A O 1
ATOM 711 N N . ASN A 1 95 ? -17.834 6.246 0.396 1.00 95.25 95 ASN A N 1
ATOM 712 C CA . ASN A 1 95 ? -19.035 5.935 1.158 1.00 95.25 95 ASN A CA 1
ATOM 713 C C . ASN A 1 95 ? -20.232 5.874 0.218 1.00 95.25 95 ASN A C 1
ATOM 715 O O . ASN A 1 95 ? -20.407 6.756 -0.627 1.00 95.25 95 ASN A O 1
ATOM 719 N N . PHE A 1 96 ? -21.046 4.842 0.390 1.00 95.94 96 PHE A N 1
ATOM 720 C CA . PHE A 1 96 ? -22.260 4.615 -0.368 1.00 95.94 96 PHE A CA 1
ATOM 721 C C . PHE A 1 96 ? -23.452 4.523 0.573 1.00 95.94 96 PHE A C 1
ATOM 723 O O . PHE A 1 96 ? -23.368 3.893 1.631 1.00 95.94 96 PHE A O 1
ATOM 730 N N . ALA A 1 97 ? -24.565 5.103 0.142 1.00 95.38 97 ALA A N 1
ATOM 731 C CA . ALA A 1 97 ? -25.861 4.913 0.765 1.00 95.38 97 ALA A CA 1
ATOM 732 C C . ALA A 1 97 ? -26.352 3.467 0.575 1.00 95.38 97 ALA A C 1
ATOM 734 O O . ALA A 1 97 ? -25.830 2.699 -0.241 1.00 95.38 97 ALA A O 1
ATOM 735 N N . SER A 1 98 ? -27.398 3.097 1.312 1.00 94.50 98 SER A N 1
ATOM 736 C CA . SER A 1 98 ? -28.021 1.767 1.246 1.00 94.50 98 SER A CA 1
ATOM 737 C C . SER A 1 98 ? -28.651 1.435 -0.112 1.00 94.50 98 SER A C 1
ATOM 739 O O . SER A 1 98 ? -28.847 0.264 -0.432 1.00 94.50 98 SER A O 1
ATOM 741 N N . ASP A 1 99 ? -28.924 2.442 -0.944 1.00 95.31 99 ASP A N 1
ATOM 742 C CA . ASP A 1 99 ? -29.390 2.283 -2.325 1.00 95.31 99 ASP A CA 1
ATOM 743 C C . ASP A 1 99 ? -28.243 2.160 -3.351 1.00 95.31 99 ASP A C 1
ATOM 745 O O . ASP A 1 99 ? -28.492 2.003 -4.548 1.00 95.31 99 ASP A O 1
ATOM 749 N N . GLY A 1 100 ? -26.986 2.215 -2.895 1.00 92.19 100 GLY A N 1
ATOM 750 C CA . GLY A 1 100 ? -25.787 2.124 -3.727 1.00 92.19 100 GLY A CA 1
ATOM 751 C C . GLY A 1 100 ? -25.353 3.438 -4.381 1.00 92.19 100 GLY A C 1
ATOM 752 O O . GLY A 1 100 ? -24.437 3.417 -5.209 1.00 92.19 100 GLY A O 1
ATOM 753 N N . GLN A 1 101 ? -25.957 4.581 -4.042 1.00 96.44 101 GLN A N 1
ATOM 754 C CA . GLN A 1 101 ? -25.460 5.884 -4.491 1.00 96.44 101 GLN A CA 1
ATOM 755 C C . GLN A 1 101 ? -24.207 6.309 -3.722 1.00 96.44 101 GLN A C 1
ATOM 757 O O . GLN A 1 101 ? -24.097 6.083 -2.520 1.00 96.44 101 GLN A O 1
ATOM 762 N N . ILE A 1 102 ? -23.259 6.947 -4.416 1.00 95.56 102 ILE A N 1
ATOM 763 C CA . ILE A 1 102 ? -22.058 7.516 -3.787 1.00 95.56 102 ILE A CA 1
ATOM 764 C C . ILE A 1 102 ? -22.462 8.744 -2.970 1.00 95.56 102 ILE A C 1
ATOM 766 O O . ILE A 1 102 ? -22.995 9.703 -3.525 1.00 95.56 102 ILE A O 1
ATOM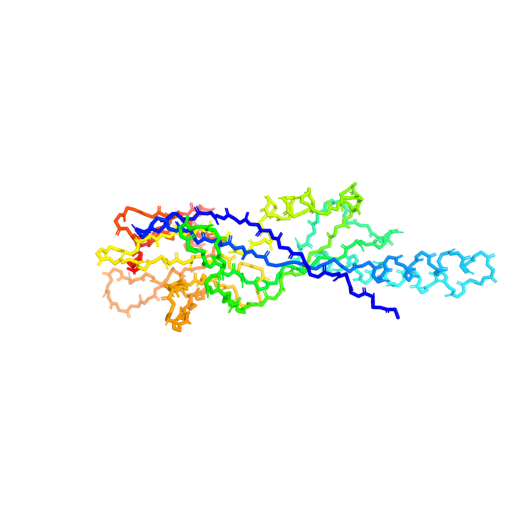 770 N N . GLU A 1 103 ? -22.138 8.738 -1.681 1.00 94.94 103 GLU A N 1
ATOM 771 C CA . GLU A 1 103 ? -22.355 9.871 -0.776 1.00 94.94 103 GLU A CA 1
ATOM 772 C C . GLU A 1 103 ? -21.090 10.716 -0.599 1.00 94.94 103 GLU A C 1
ATOM 774 O O . GLU A 1 103 ? -21.149 11.943 -0.606 1.00 94.94 103 GLU A O 1
ATOM 779 N N . GLU A 1 104 ? -19.928 10.075 -0.449 1.00 95.00 104 GLU A N 1
ATOM 780 C CA . GLU A 1 104 ? -18.661 10.765 -0.193 1.00 95.00 104 GLU A CA 1
ATOM 781 C C . GLU A 1 104 ? -17.502 10.021 -0.854 1.00 95.00 104 GLU A C 1
ATOM 783 O O . GLU A 1 104 ? -17.419 8.794 -0.798 1.00 95.00 104 GLU A O 1
ATOM 788 N N . VAL A 1 105 ? -16.569 10.781 -1.429 1.00 94.31 105 VAL A N 1
ATOM 789 C CA . VAL A 1 105 ? -15.265 10.280 -1.865 1.00 94.31 105 VAL A CA 1
ATOM 790 C C . VAL A 1 105 ? -14.192 11.100 -1.166 1.00 94.31 105 VAL A C 1
ATOM 792 O O . VAL A 1 105 ? -14.068 12.299 -1.412 1.00 94.31 105 VAL A O 1
ATOM 795 N N . SER A 1 106 ? -13.404 10.458 -0.311 1.00 94.12 106 SER A N 1
ATOM 796 C CA . SER A 1 106 ? -12.290 11.087 0.398 1.00 94.12 106 SER A CA 1
ATOM 797 C C . SER A 1 106 ? -10.971 10.444 -0.017 1.00 94.12 106 SER A C 1
ATOM 799 O O . SER A 1 106 ? -10.856 9.225 -0.147 1.00 94.12 106 SER A O 1
ATOM 801 N N . LYS A 1 107 ? -9.956 11.281 -0.215 1.00 93.56 107 LYS A N 1
ATOM 802 C CA . LYS A 1 107 ? -8.592 10.859 -0.533 1.00 93.56 107 LYS A CA 1
ATOM 803 C C . LYS A 1 107 ? -7.718 11.023 0.706 1.00 93.56 107 LYS A C 1
ATOM 805 O O . LYS A 1 107 ? -7.805 12.059 1.361 1.00 93.56 107 LYS A O 1
ATOM 810 N N . VAL A 1 108 ? -6.872 10.039 0.998 1.00 93.94 108 VAL A N 1
ATOM 811 C CA . VAL A 1 108 ? -5.845 10.148 2.043 1.00 93.94 108 VAL A CA 1
ATOM 812 C C . VAL A 1 108 ? -4.485 10.023 1.381 1.00 93.94 108 VAL A C 1
ATOM 814 O O . VAL A 1 108 ? -4.160 8.983 0.804 1.00 93.94 108 VAL A O 1
ATOM 817 N N . GLU A 1 109 ? -3.726 11.115 1.417 1.00 92.81 109 GLU A N 1
ATOM 818 C CA . GLU A 1 109 ? -2.427 11.194 0.759 1.00 92.81 109 GLU A CA 1
ATOM 819 C C . GLU A 1 109 ? -1.366 10.397 1.513 1.00 92.81 109 GLU A C 1
ATOM 821 O O . GLU A 1 109 ? -1.338 10.368 2.747 1.00 92.81 109 GLU A O 1
ATOM 826 N N . LYS A 1 110 ? -0.470 9.761 0.759 1.00 91.94 110 LYS A N 1
ATOM 827 C CA . LYS A 1 110 ? 0.714 9.100 1.312 1.00 91.94 110 LYS A CA 1
ATOM 828 C C . LYS A 1 110 ? 1.894 9.176 0.357 1.00 91.94 110 LYS A C 1
ATOM 830 O O . LYS A 1 110 ? 1.750 9.518 -0.815 1.00 91.94 110 LYS A O 1
ATOM 835 N N . GLU A 1 111 ? 3.076 8.848 0.869 1.00 92.38 111 GLU A N 1
ATOM 836 C CA . GLU A 1 111 ? 4.254 8.696 0.022 1.00 92.38 111 GLU A CA 1
ATOM 837 C C . GLU A 1 111 ? 4.033 7.5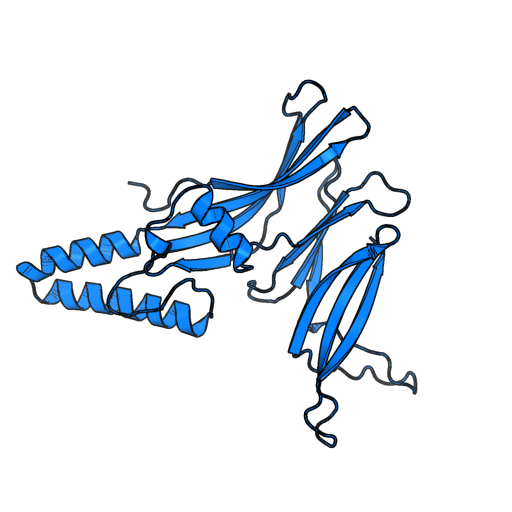65 -0.992 1.00 92.38 111 GLU A C 1
ATOM 839 O O . GLU A 1 111 ? 3.450 6.528 -0.678 1.00 92.38 111 GLU A O 1
ATOM 844 N N . TYR A 1 112 ? 4.462 7.783 -2.235 1.00 93.81 112 TYR A N 1
ATOM 845 C CA . TYR A 1 112 ? 4.230 6.820 -3.304 1.00 93.81 112 TYR A CA 1
ATOM 846 C C . TYR A 1 112 ? 5.266 5.705 -3.268 1.00 93.81 112 TYR A C 1
ATOM 848 O O . TYR A 1 112 ? 6.471 5.945 -3.369 1.00 93.81 112 TYR A O 1
ATOM 856 N N . THR A 1 113 ? 4.785 4.469 -3.249 1.00 94.25 113 THR A N 1
ATOM 857 C CA . THR A 1 113 ? 5.637 3.286 -3.320 1.00 94.25 113 THR A CA 1
ATOM 858 C C . THR A 1 113 ? 5.902 2.947 -4.780 1.00 94.25 113 THR A C 1
ATOM 860 O O . THR A 1 113 ? 5.029 2.455 -5.500 1.00 94.25 113 THR A O 1
ATOM 863 N N . LYS A 1 114 ? 7.122 3.238 -5.239 1.00 94.06 114 LYS A N 1
ATOM 864 C CA . LYS A 1 114 ? 7.586 2.919 -6.595 1.00 94.06 114 LYS A CA 1
ATOM 865 C C . LYS A 1 114 ? 8.136 1.491 -6.656 1.00 94.06 114 LYS A C 1
ATOM 867 O O . LYS A 1 114 ? 9.071 1.165 -5.930 1.00 94.06 114 LYS A O 1
ATOM 872 N N . VAL A 1 115 ? 7.606 0.681 -7.569 1.00 95.00 115 VAL A N 1
ATOM 873 C CA . VAL A 1 115 ? 7.950 -0.737 -7.764 1.00 95.00 115 VAL A CA 1
ATOM 874 C C . VAL A 1 115 ? 8.362 -0.996 -9.213 1.00 95.00 115 VAL A C 1
ATOM 876 O O . VAL A 1 115 ? 7.726 -0.497 -10.148 1.00 95.00 115 VAL A O 1
ATOM 879 N N . PHE A 1 116 ? 9.406 -1.799 -9.413 1.00 95.00 116 PHE A N 1
ATOM 880 C CA . PHE A 1 116 ? 9.895 -2.220 -10.730 1.00 95.00 116 PHE A CA 1
ATOM 881 C C . PHE A 1 116 ? 9.434 -3.641 -11.060 1.00 95.00 116 PHE A C 1
ATOM 883 O O . PHE A 1 116 ? 9.748 -4.588 -10.347 1.00 95.00 116 PHE A O 1
ATOM 890 N N . ILE A 1 117 ? 8.706 -3.811 -12.157 1.00 94.50 117 ILE A N 1
ATOM 891 C CA . ILE A 1 117 ? 8.170 -5.105 -12.583 1.00 94.50 117 ILE A CA 1
ATOM 892 C C . ILE A 1 117 ? 8.943 -5.602 -13.802 1.00 94.50 117 ILE A C 1
ATOM 894 O O . ILE A 1 117 ? 8.909 -4.976 -14.867 1.00 94.50 117 ILE A O 1
ATOM 898 N N . TYR A 1 118 ? 9.604 -6.742 -13.637 1.00 93.62 118 TYR A N 1
ATOM 899 C CA . TYR A 1 118 ? 10.378 -7.436 -14.660 1.00 93.62 118 TYR A CA 1
ATOM 900 C C . TYR A 1 118 ? 9.617 -8.649 -15.216 1.00 93.62 118 TYR A C 1
ATOM 902 O O . TYR A 1 118 ? 8.492 -8.967 -14.810 1.00 93.62 118 TYR A O 1
ATOM 910 N N . ASN A 1 119 ? 10.219 -9.314 -16.199 1.00 90.62 119 ASN A N 1
ATOM 911 C CA . ASN A 1 119 ? 9.737 -10.578 -16.745 1.00 90.62 119 ASN A CA 1
ATOM 912 C C . ASN A 1 119 ? 9.615 -11.642 -15.623 1.00 90.62 119 ASN A C 1
ATOM 914 O O . ASN A 1 119 ? 10.452 -11.659 -14.715 1.00 90.62 119 ASN A O 1
ATOM 918 N N . PRO A 1 120 ? 8.577 -12.503 -15.631 1.00 91.81 120 PRO A N 1
ATOM 919 C CA . PRO A 1 120 ? 7.458 -12.578 -16.587 1.00 91.81 120 PRO A CA 1
ATOM 920 C C . PRO A 1 120 ? 6.262 -11.685 -16.243 1.00 91.81 120 PRO A C 1
ATOM 922 O O . PRO A 1 120 ? 5.292 -11.612 -16.999 1.00 91.81 120 PRO A O 1
ATOM 925 N N . TYR A 1 121 ? 6.304 -10.980 -15.117 1.00 93.12 121 TYR A N 1
ATOM 926 C CA . TYR A 1 121 ? 5.148 -10.273 -14.567 1.00 93.12 121 TYR A CA 1
ATOM 927 C C . TYR A 1 121 ? 4.838 -8.948 -15.263 1.00 93.12 121 TYR A C 1
ATOM 929 O O . TYR A 1 121 ? 3.720 -8.445 -15.170 1.00 93.12 121 TYR A O 1
ATOM 937 N N . MET A 1 122 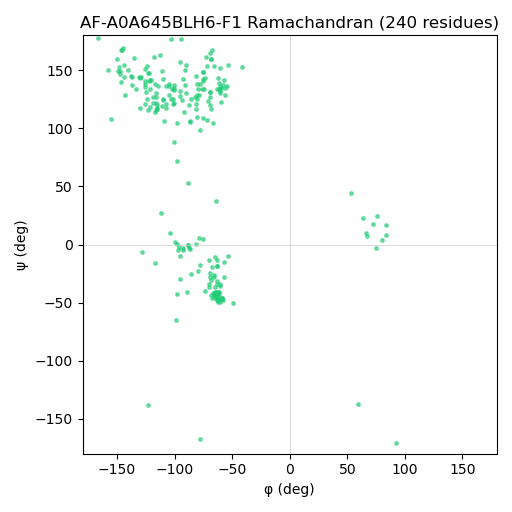? 5.790 -8.397 -16.012 1.00 88.06 122 MET A N 1
ATOM 938 C CA . MET A 1 122 ? 5.624 -7.122 -16.711 1.00 88.06 122 MET A CA 1
ATOM 939 C C . MET A 1 122 ? 4.555 -7.133 -17.818 1.00 88.06 122 MET A C 1
ATOM 941 O O . MET A 1 122 ? 4.211 -6.081 -18.343 1.00 88.06 122 MET A O 1
ATOM 945 N N . TYR A 1 123 ? 4.028 -8.295 -18.203 1.00 87.44 123 TYR A N 1
ATOM 946 C CA . TYR A 1 123 ? 2.924 -8.395 -19.166 1.00 87.44 123 TYR A CA 1
ATOM 947 C C . TYR A 1 123 ? 1.546 -8.423 -18.491 1.00 87.44 123 TYR A C 1
ATOM 949 O O . TYR A 1 123 ? 0.516 -8.445 -19.166 1.00 87.44 123 TYR A O 1
ATOM 957 N N . LEU A 1 124 ? 1.507 -8.425 -17.157 1.00 89.75 124 LEU A N 1
ATOM 958 C CA . LEU A 1 124 ? 0.267 -8.344 -16.402 1.00 89.75 124 LEU A CA 1
ATOM 959 C C . LEU A 1 124 ? -0.288 -6.919 -16.433 1.00 89.75 124 LEU A C 1
ATOM 961 O O . LEU A 1 124 ? 0.440 -5.930 -16.453 1.00 89.75 124 LEU A O 1
ATOM 965 N N . GLY A 1 125 ? -1.613 -6.815 -16.396 1.00 86.50 125 GLY A N 1
ATOM 966 C CA . GLY A 1 125 ? -2.321 -5.544 -16.358 1.00 86.50 125 GLY A CA 1
ATOM 967 C C . GLY A 1 125 ? -3.599 -5.629 -15.533 1.00 86.50 125 GLY A C 1
ATOM 968 O O . GLY A 1 125 ? -4.073 -6.711 -15.180 1.00 86.50 125 GLY A O 1
ATOM 969 N N . GLY A 1 126 ? -4.165 -4.461 -15.227 1.00 85.62 126 GLY A N 1
ATOM 970 C CA . GLY A 1 126 ? -5.434 -4.354 -14.505 1.00 85.62 126 GLY A CA 1
ATOM 971 C C . GLY A 1 126 ? -5.391 -5.020 -13.127 1.00 85.62 126 GLY A C 1
ATOM 972 O O . GLY A 1 126 ? -4.411 -4.884 -12.399 1.00 85.62 126 GLY A O 1
ATOM 973 N N . LEU A 1 127 ? -6.459 -5.744 -12.785 1.00 87.06 127 LEU A N 1
ATOM 974 C CA . LEU A 1 127 ? -6.639 -6.363 -11.467 1.00 87.06 127 LEU A CA 1
ATOM 975 C C . LEU A 1 127 ? -5.577 -7.419 -11.135 1.00 87.06 127 LEU A C 1
ATOM 977 O O . LEU A 1 127 ? -5.179 -7.526 -9.982 1.00 87.06 127 LEU A O 1
ATOM 981 N N . LYS A 1 128 ? -5.082 -8.171 -12.130 1.00 91.81 128 LYS A N 1
ATOM 982 C CA . LYS A 1 128 ? -4.037 -9.187 -11.907 1.00 91.81 128 LYS A CA 1
ATOM 983 C C . LYS A 1 128 ? -2.739 -8.554 -11.415 1.00 91.81 128 LYS A C 1
ATOM 985 O O . LYS A 1 128 ? -2.112 -9.066 -10.498 1.00 91.81 128 LYS A O 1
ATOM 990 N N . LEU A 1 129 ? -2.369 -7.427 -12.020 1.00 91.19 129 LEU A N 1
ATOM 991 C CA . LEU A 1 129 ? -1.189 -6.669 -11.628 1.00 91.19 129 LEU A CA 1
ATOM 992 C C . LEU A 1 129 ? -1.368 -6.040 -10.242 1.00 91.19 129 LEU A C 1
ATOM 994 O O . LEU A 1 129 ? -0.471 -6.135 -9.418 1.00 91.19 129 LEU A O 1
ATOM 998 N N . ALA A 1 130 ? -2.541 -5.459 -9.971 1.00 91.44 130 ALA A N 1
ATOM 999 C CA . ALA A 1 130 ? -2.863 -4.886 -8.664 1.00 91.44 130 ALA A CA 1
ATOM 1000 C C . ALA A 1 130 ? -2.752 -5.922 -7.535 1.00 91.44 130 ALA A C 1
ATOM 1002 O O . ALA A 1 130 ? -2.083 -5.684 -6.534 1.00 91.44 130 ALA A O 1
ATOM 1003 N N . LYS A 1 131 ? -3.343 -7.102 -7.752 1.00 93.94 131 LYS A N 1
ATOM 1004 C CA . LYS A 1 131 ? -3.274 -8.226 -6.820 1.00 93.94 131 LYS A CA 1
ATOM 1005 C C . LYS A 1 131 ? -1.828 -8.660 -6.564 1.00 93.94 131 LYS A C 1
ATOM 1007 O O . LYS A 1 131 ? -1.456 -8.806 -5.409 1.00 93.94 131 LYS A O 1
ATOM 1012 N N . LEU A 1 132 ? -1.017 -8.800 -7.617 1.00 95.06 132 LEU A N 1
ATOM 1013 C CA . LEU A 1 132 ? 0.394 -9.171 -7.490 1.00 95.06 132 LEU A CA 1
ATOM 1014 C C . LEU A 1 132 ? 1.177 -8.170 -6.626 1.00 95.06 132 LEU A C 1
ATOM 1016 O O . LEU A 1 132 ? 1.906 -8.571 -5.729 1.00 95.06 132 LEU A O 1
ATOM 1020 N N . ILE A 1 133 ? 1.012 -6.866 -6.862 1.00 94.31 133 ILE A N 1
ATOM 1021 C CA . ILE A 1 133 ? 1.696 -5.821 -6.078 1.00 94.31 133 ILE A CA 1
ATOM 1022 C C . ILE A 1 133 ? 1.288 -5.889 -4.603 1.00 94.31 133 ILE A C 1
ATOM 1024 O O . ILE A 1 133 ? 2.140 -5.768 -3.725 1.00 94.31 133 ILE A O 1
ATOM 1028 N N . ASN A 1 134 ? -0.003 -6.101 -4.339 1.00 94.88 134 ASN A N 1
ATOM 1029 C CA . ASN A 1 134 ? -0.527 -6.250 -2.986 1.00 94.88 134 ASN A CA 1
ATOM 1030 C C . ASN A 1 134 ? 0.027 -7.506 -2.292 1.00 94.88 134 ASN A C 1
ATOM 1032 O O . ASN A 1 134 ? 0.433 -7.434 -1.140 1.00 94.88 134 ASN A O 1
ATOM 1036 N N . GLU A 1 135 ? 0.081 -8.648 -2.983 1.00 94.31 135 GLU A N 1
ATOM 1037 C CA . GLU A 1 135 ? 0.629 -9.906 -2.446 1.00 94.31 135 GLU A CA 1
ATOM 1038 C C . GLU A 1 135 ? 2.123 -9.811 -2.111 1.00 94.31 135 GLU A C 1
ATOM 1040 O O . GLU A 1 135 ? 2.578 -10.445 -1.164 1.00 94.31 135 GLU A O 1
ATOM 1045 N N . TYR A 1 136 ? 2.872 -8.988 -2.847 1.00 94.19 136 TYR A N 1
ATOM 1046 C CA . TYR A 1 136 ? 4.277 -8.689 -2.561 1.00 94.19 136 TYR A CA 1
ATOM 1047 C C . TYR A 1 136 ? 4.470 -7.611 -1.477 1.00 94.19 136 TYR A C 1
ATOM 1049 O O . TYR A 1 136 ? 5.607 -7.286 -1.146 1.00 94.19 136 TYR A O 1
ATOM 1057 N N . GLY A 1 137 ? 3.390 -7.061 -0.909 1.00 93.12 137 GLY A N 1
ATOM 1058 C CA . GLY A 1 137 ? 3.459 -6.106 0.203 1.00 93.12 137 GLY A CA 1
ATOM 1059 C C . GLY A 1 137 ? 3.886 -4.689 -0.190 1.00 93.12 137 GLY A C 1
ATOM 1060 O O . GLY A 1 137 ? 4.428 -3.963 0.639 1.00 93.12 137 GLY A O 1
ATOM 1061 N N . TYR A 1 138 ? 3.673 -4.285 -1.447 1.00 95.12 138 TYR A N 1
ATOM 1062 C CA . TYR A 1 138 ? 3.995 -2.928 -1.917 1.00 95.12 138 TYR A CA 1
ATOM 1063 C C . TYR A 1 138 ? 2.805 -1.957 -1.910 1.00 95.12 138 TYR A C 1
ATOM 1065 O O . TYR A 1 138 ? 2.960 -0.794 -2.281 1.00 95.12 138 TYR A O 1
ATOM 1073 N N . MET A 1 139 ? 1.620 -2.439 -1.536 1.00 95.94 139 MET A N 1
ATOM 1074 C CA . MET A 1 139 ? 0.495 -1.594 -1.139 1.00 95.94 139 MET A CA 1
ATOM 1075 C C . MET A 1 139 ? 0.538 -1.422 0.375 1.00 95.94 139 MET A C 1
ATOM 1077 O O . MET A 1 139 ? 0.891 -2.361 1.089 1.00 95.94 139 MET A O 1
ATOM 1081 N N . ASP A 1 140 ? 0.191 -0.234 0.856 1.00 96.00 140 ASP A N 1
ATOM 1082 C CA . ASP A 1 140 ? 0.395 0.118 2.263 1.00 96.00 140 ASP A CA 1
ATOM 1083 C C . ASP A 1 140 ? -0.843 -0.182 3.119 1.00 96.00 140 ASP A C 1
ATOM 1085 O O . ASP A 1 140 ? -0.799 -0.017 4.335 1.00 96.00 140 ASP A O 1
ATOM 1089 N N . TYR A 1 141 ? -1.965 -0.622 2.537 1.00 96.50 141 TYR A N 1
ATOM 1090 C CA . TYR A 1 141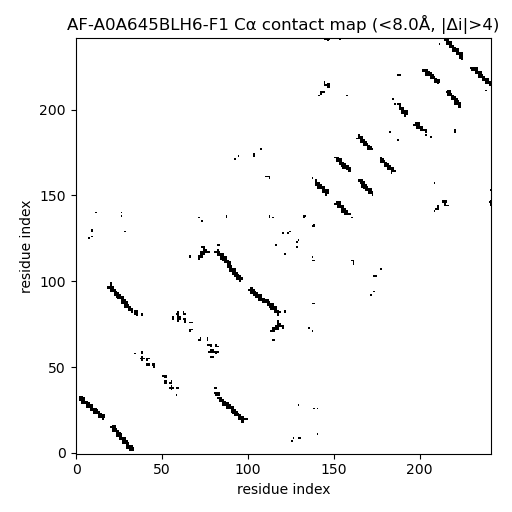 ? -3.103 -1.109 3.324 1.00 96.50 141 TYR A CA 1
ATOM 1091 C C . TYR A 1 141 ? -2.692 -2.311 4.188 1.00 96.50 141 TYR A C 1
ATOM 1093 O O . TYR A 1 141 ? -2.287 -3.345 3.658 1.00 96.50 141 TYR A O 1
ATOM 1101 N N . ALA A 1 142 ? -2.864 -2.214 5.510 1.00 95.25 142 ALA A N 1
ATOM 1102 C CA . ALA A 1 142 ? -2.674 -3.353 6.406 1.00 95.25 142 ALA A CA 1
ATOM 1103 C C . ALA A 1 142 ? -4.020 -4.000 6.751 1.00 95.25 142 ALA A C 1
ATOM 1105 O O . ALA A 1 142 ? -4.286 -5.150 6.405 1.00 95.25 142 ALA A O 1
ATOM 1106 N N . PHE A 1 143 ? -4.879 -3.256 7.442 1.00 94.94 143 PHE A N 1
ATOM 1107 C CA . PHE A 1 143 ? -6.220 -3.683 7.828 1.00 94.94 143 PHE A CA 1
ATOM 1108 C C . PHE A 1 143 ? -7.023 -2.475 8.305 1.00 94.94 143 PHE A C 1
ATOM 1110 O O . PHE A 1 143 ? -6.512 -1.361 8.408 1.00 94.94 143 PHE A O 1
ATOM 1117 N N . THR A 1 144 ? -8.290 -2.704 8.639 1.00 93.88 144 THR A N 1
ATOM 1118 C CA . THR A 1 144 ? -9.090 -1.731 9.382 1.00 93.88 144 THR A CA 1
ATOM 1119 C C . THR A 1 144 ? -9.692 -2.354 10.625 1.00 93.88 144 THR A C 1
ATOM 1121 O O . THR A 1 144 ? -9.929 -3.568 10.669 1.00 93.88 144 THR A O 1
ATOM 1124 N N . VAL A 1 145 ? -9.908 -1.516 11.630 1.00 91.19 145 VAL A N 1
ATOM 1125 C CA . VAL A 1 145 ? -10.424 -1.895 12.941 1.00 91.19 145 VAL A CA 1
ATOM 1126 C C . VAL A 1 145 ? -11.467 -0.875 13.395 1.00 91.19 145 VAL A C 1
ATOM 1128 O O . VAL A 1 145 ? -11.269 0.328 13.235 1.00 91.19 145 VAL A O 1
ATOM 1131 N N . LYS A 1 146 ? -12.577 -1.351 13.967 1.00 87.56 146 LYS A N 1
ATOM 1132 C CA . LYS A 1 146 ? -13.589 -0.496 14.602 1.00 87.56 146 LYS A CA 1
ATOM 1133 C C . LYS A 1 146 ? -13.111 -0.153 16.014 1.00 87.56 146 LYS A C 1
ATOM 1135 O O . LYS A 1 146 ? -12.857 -1.066 16.804 1.00 87.56 146 LYS A O 1
ATOM 1140 N N . ALA A 1 147 ? -12.941 1.132 16.321 1.00 78.88 147 ALA A N 1
ATOM 1141 C CA . ALA A 1 147 ? -12.517 1.563 17.652 1.00 78.88 147 ALA A CA 1
ATOM 1142 C C . ALA A 1 147 ? -13.560 1.157 18.713 1.00 78.88 147 ALA A C 1
ATOM 1144 O O . ALA A 1 147 ? -14.767 1.166 18.456 1.00 78.88 147 ALA A O 1
ATOM 1145 N N . LYS A 1 148 ? -13.103 0.769 19.913 1.00 73.75 148 LYS A N 1
ATOM 1146 C CA . LYS A 1 148 ? -14.007 0.325 20.988 1.00 73.75 148 LYS A CA 1
ATOM 1147 C C . LYS A 1 148 ? -14.967 1.458 21.353 1.00 73.75 148 LYS A C 1
ATOM 1149 O O . LYS A 1 148 ? -14.517 2.572 21.606 1.00 73.75 148 LYS A O 1
ATOM 1154 N N . ASP A 1 149 ? -16.262 1.152 21.399 1.00 72.50 149 ASP A N 1
ATOM 1155 C CA . ASP A 1 149 ? -17.335 2.101 21.731 1.00 72.50 149 ASP A CA 1
ATOM 1156 C C . ASP A 1 149 ? -17.489 3.262 20.722 1.00 72.50 149 ASP A C 1
ATOM 1158 O O . ASP A 1 149 ? -18.007 4.326 21.062 1.00 72.50 149 ASP A O 1
ATOM 1162 N N . SER A 1 150 ? -17.034 3.079 19.476 1.00 71.19 150 SER A N 1
ATOM 1163 C CA . SER A 1 150 ? -17.110 4.097 18.427 1.00 71.19 150 SER A CA 1
ATOM 1164 C C . SER A 1 150 ? -17.541 3.515 17.084 1.00 71.19 150 SER A C 1
ATOM 1166 O O . SER A 1 150 ? -17.108 2.434 16.697 1.00 71.19 150 SER A O 1
ATOM 1168 N N . ASP A 1 151 ? -18.315 4.287 16.320 1.00 70.12 151 ASP A N 1
ATOM 1169 C CA . ASP A 1 151 ? -18.627 3.989 14.913 1.00 70.12 151 ASP A CA 1
ATOM 1170 C C . ASP A 1 151 ? -17.498 4.359 13.948 1.00 70.12 151 ASP A C 1
ATOM 1172 O O . ASP A 1 151 ? -17.639 4.266 12.729 1.00 70.12 151 ASP A O 1
ATOM 1176 N N . ASN A 1 152 ? -16.359 4.783 14.490 1.00 74.12 152 ASN A N 1
ATOM 1177 C CA . ASN A 1 152 ? -15.202 5.146 13.703 1.00 74.12 152 ASN A CA 1
ATOM 1178 C C . ASN A 1 152 ? -14.434 3.888 13.294 1.00 74.12 152 ASN A C 1
ATOM 1180 O O . ASN A 1 152 ? -13.763 3.246 14.108 1.00 74.12 152 ASN A O 1
ATOM 1184 N N . GLU A 1 153 ? -14.490 3.582 12.002 1.00 88.31 153 GLU A N 1
ATOM 1185 C CA . GLU A 1 153 ? -13.516 2.703 11.371 1.00 88.31 153 GLU A CA 1
ATOM 1186 C C . GLU A 1 153 ? -12.162 3.432 11.330 1.00 88.31 153 GLU A C 1
ATOM 1188 O O . GLU A 1 153 ? -12.066 4.603 10.934 1.00 88.31 153 GLU A O 1
ATOM 1193 N N . VAL A 1 154 ? -11.111 2.740 11.760 1.00 92.75 154 VAL A N 1
ATOM 1194 C CA . VAL A 1 154 ? -9.731 3.216 11.706 1.00 92.75 154 VAL A CA 1
ATOM 1195 C C . VAL A 1 154 ? -8.984 2.380 10.678 1.00 92.75 154 VAL A C 1
ATOM 1197 O O . VAL A 1 154 ? -8.875 1.158 10.802 1.00 92.75 154 VAL A O 1
ATOM 1200 N N . LEU A 1 155 ? -8.481 3.044 9.641 1.00 95.12 155 LEU A N 1
ATOM 1201 C CA . LEU A 1 155 ? -7.583 2.462 8.655 1.00 95.12 155 LEU A CA 1
ATOM 1202 C C . LEU A 1 155 ? -6.164 2.440 9.220 1.00 95.12 155 LEU A C 1
ATOM 1204 O O . LEU A 1 155 ? -5.623 3.475 9.613 1.00 95.12 155 LEU A O 1
ATOM 1208 N N . ILE A 1 156 ? -5.568 1.252 9.216 1.00 95.88 156 ILE A N 1
ATOM 1209 C CA . ILE A 1 156 ? -4.172 1.031 9.568 1.00 95.88 156 ILE A CA 1
ATOM 1210 C C . ILE A 1 156 ? -3.376 0.823 8.283 1.00 95.88 156 ILE A C 1
ATOM 1212 O O . ILE A 1 156 ? -3.704 -0.056 7.478 1.00 95.88 156 ILE A O 1
ATOM 1216 N N . SER A 1 157 ? -2.323 1.618 8.101 1.00 95.50 157 SER A N 1
ATOM 1217 C CA . SER A 1 157 ? -1.403 1.490 6.972 1.00 95.50 157 SER A CA 1
ATOM 1218 C C . SER A 1 157 ? -0.000 1.086 7.422 1.00 95.50 157 SER A C 1
ATOM 1220 O O . SER A 1 157 ? 0.530 1.623 8.394 1.00 95.50 157 SER A O 1
ATOM 1222 N N . ASN A 1 158 ? 0.609 0.148 6.702 1.00 94.38 158 ASN A N 1
ATOM 1223 C CA . ASN A 1 158 ? 1.994 -0.271 6.872 1.00 94.38 158 ASN A CA 1
ATOM 1224 C C . ASN A 1 158 ? 2.867 0.391 5.800 1.00 94.38 158 ASN A C 1
ATOM 1226 O O . ASN A 1 158 ? 3.088 -0.184 4.737 1.00 94.38 158 ASN A O 1
ATOM 1230 N N . CYS A 1 159 ? 3.371 1.590 6.079 1.00 93.62 159 CYS A N 1
ATOM 1231 C CA . CYS A 1 159 ? 4.164 2.368 5.129 1.00 93.62 159 CYS A CA 1
ATOM 1232 C C . CYS A 1 159 ? 5.659 2.019 5.239 1.00 93.62 159 CYS A C 1
ATOM 1234 O O . CYS A 1 159 ? 6.508 2.894 5.413 1.00 93.62 159 CYS A O 1
ATOM 1236 N N . ALA A 1 160 ? 5.984 0.727 5.144 1.00 90.25 160 ALA A N 1
ATOM 1237 C CA . ALA A 1 160 ? 7.355 0.212 5.236 1.00 90.25 160 ALA A CA 1
ATOM 1238 C C . ALA A 1 160 ? 8.229 0.574 4.018 1.00 90.25 160 ALA A C 1
ATOM 1240 O O . ALA A 1 160 ? 9.442 0.419 4.053 1.00 90.25 160 ALA A O 1
ATOM 1241 N N . ASN A 1 161 ? 7.617 1.044 2.928 1.00 90.38 161 ASN A N 1
ATOM 1242 C CA . ASN A 1 161 ? 8.316 1.442 1.703 1.00 90.38 161 ASN A CA 1
ATOM 1243 C C . ASN A 1 161 ? 8.515 2.966 1.574 1.00 90.38 161 ASN A C 1
ATOM 1245 O O . ASN A 1 161 ? 9.026 3.421 0.541 1.00 90.38 161 ASN A O 1
ATOM 1249 N N . ALA A 1 162 ? 8.078 3.735 2.577 1.00 91.00 162 ALA A N 1
ATOM 1250 C CA . ALA A 1 162 ? 8.278 5.178 2.665 1.00 91.00 162 ALA A CA 1
ATOM 1251 C C . ALA A 1 162 ? 9.739 5.512 3.004 1.00 91.00 162 ALA A C 1
ATOM 1253 O O . ALA A 1 162 ? 10.480 4.664 3.501 1.00 91.00 162 ALA A O 1
ATOM 1254 N N . LYS A 1 163 ? 10.162 6.755 2.750 1.00 88.88 163 LYS A N 1
ATOM 1255 C CA . LYS A 1 163 ? 11.520 7.210 3.076 1.00 88.88 163 LYS A CA 1
ATOM 1256 C C . LYS A 1 163 ? 11.821 7.072 4.570 1.00 88.88 163 LYS A C 1
ATOM 1258 O O . LYS A 1 163 ? 12.895 6.599 4.931 1.00 88.88 163 LYS A O 1
ATOM 1263 N N . ASP A 1 164 ? 10.878 7.508 5.397 1.00 90.19 164 ASP A N 1
ATOM 1264 C CA . ASP A 1 164 ? 10.896 7.315 6.841 1.00 90.19 164 ASP A CA 1
ATOM 1265 C C . ASP A 1 164 ? 9.799 6.299 7.159 1.00 90.19 164 ASP A C 1
ATOM 1267 O O . ASP A 1 164 ? 8.624 6.622 7.046 1.00 90.19 164 ASP A O 1
ATOM 1271 N N . GLU A 1 165 ? 10.161 5.059 7.486 1.00 91.19 165 GLU A N 1
ATOM 1272 C CA . GLU A 1 165 ? 9.191 3.977 7.699 1.00 91.19 165 GLU A CA 1
ATOM 1273 C C . GLU A 1 165 ? 8.223 4.302 8.850 1.00 91.19 165 GLU A C 1
ATOM 1275 O O . GLU A 1 165 ? 8.643 4.689 9.949 1.00 91.19 165 GLU A O 1
ATOM 1280 N N . TYR A 1 166 ? 6.918 4.114 8.631 1.00 92.69 166 TYR A N 1
ATOM 1281 C CA . TYR A 1 166 ? 5.903 4.398 9.649 1.00 92.69 166 TYR A CA 1
ATOM 1282 C C . TYR A 1 166 ? 4.660 3.513 9.551 1.00 92.69 166 TYR A C 1
ATOM 1284 O O . TYR A 1 166 ? 4.326 2.959 8.504 1.00 92.69 166 TYR A O 1
ATOM 1292 N N . ILE A 1 167 ? 3.932 3.446 10.663 1.00 94.12 167 ILE A N 1
ATOM 1293 C CA . ILE A 1 167 ? 2.579 2.900 10.745 1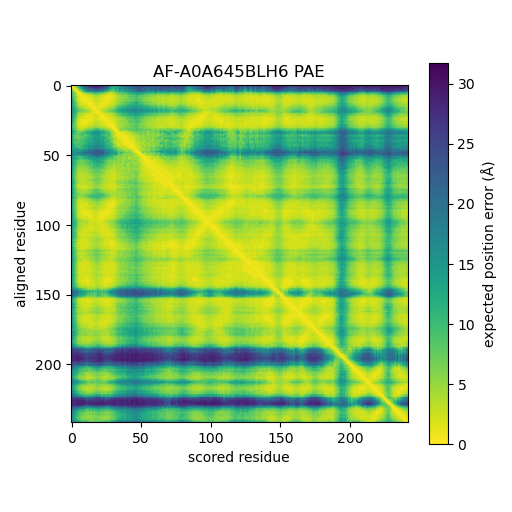.00 94.12 167 ILE A CA 1
ATOM 1294 C C . ILE A 1 167 ? 1.605 4.076 10.761 1.00 94.12 167 ILE A C 1
ATOM 1296 O O . ILE A 1 167 ? 1.697 4.956 11.622 1.00 94.12 167 ILE A O 1
ATOM 1300 N N . GLY A 1 168 ? 0.689 4.119 9.798 1.00 94.38 168 GLY A N 1
ATOM 1301 C CA . GLY A 1 168 ? -0.364 5.126 9.739 1.00 94.38 168 GLY A CA 1
ATOM 1302 C C . GLY A 1 168 ? -1.618 4.654 10.463 1.00 94.38 168 GLY A C 1
ATOM 1303 O O . GLY A 1 168 ? -2.040 3.511 10.312 1.00 94.38 168 GLY A O 1
ATOM 1304 N N . THR A 1 169 ? -2.225 5.553 11.228 1.00 94.12 169 THR A N 1
ATOM 1305 C CA . THR A 1 169 ? -3.548 5.382 11.843 1.00 94.12 169 THR A CA 1
ATOM 1306 C C . THR A 1 169 ? -4.440 6.505 11.338 1.00 94.12 169 THR A C 1
ATOM 1308 O O . THR A 1 169 ? -4.100 7.682 11.489 1.00 94.12 169 THR A O 1
ATOM 1311 N N . ILE A 1 170 ? -5.521 6.156 10.645 1.00 94.50 170 ILE A N 1
ATOM 1312 C CA . ILE A 1 170 ? -6.357 7.117 9.922 1.00 94.50 170 ILE A CA 1
ATOM 1313 C C . ILE A 1 170 ? -7.819 6.883 10.299 1.00 94.50 170 ILE A C 1
ATOM 1315 O O . ILE A 1 170 ? -8.379 5.828 10.008 1.00 94.50 170 ILE A O 1
ATOM 1319 N N . TRP A 1 171 ? -8.459 7.874 10.915 1.00 92.69 171 TRP A N 1
ATOM 1320 C CA . TRP A 1 171 ? -9.883 7.812 11.251 1.00 92.69 171 TRP A CA 1
ATOM 1321 C C . TRP A 1 171 ? -10.703 8.174 10.012 1.00 92.69 171 TRP A C 1
ATOM 1323 O O . TRP A 1 171 ? -10.596 9.292 9.500 1.00 92.69 171 TRP A O 1
ATOM 1333 N N . ILE A 1 172 ? -11.509 7.230 9.516 1.00 92.19 172 ILE A N 1
ATOM 1334 C CA . ILE A 1 172 ? -12.168 7.333 8.200 1.00 92.19 172 ILE A CA 1
ATOM 1335 C C . ILE A 1 172 ? -13.690 7.500 8.260 1.00 92.19 172 ILE A C 1
ATOM 1337 O O . ILE A 1 172 ? -14.404 7.171 7.312 1.00 92.19 172 ILE A O 1
ATOM 1341 N N . LYS A 1 173 ? -14.205 8.076 9.347 1.00 90.25 173 LYS A N 1
ATOM 1342 C CA . LYS A 1 173 ? -15.644 8.304 9.532 1.00 90.25 173 LYS A CA 1
ATOM 1343 C C . LYS A 1 173 ? -16.242 9.212 8.445 1.00 90.25 173 LYS A C 1
ATOM 1345 O O . LYS A 1 173 ? -15.650 10.234 8.091 1.00 90.25 173 LYS A O 1
ATOM 1350 N N . LYS A 1 174 ? -17.416 8.843 7.920 1.00 90.00 174 LYS A N 1
ATOM 1351 C CA . LYS A 1 174 ? -18.200 9.631 6.950 1.00 90.00 174 LYS A CA 1
ATOM 1352 C C . LYS A 1 174 ? -18.541 11.017 7.517 1.00 90.00 174 LYS A C 1
ATOM 1354 O O . LYS A 1 174 ? -18.911 11.124 8.684 1.00 90.00 174 LYS A O 1
ATOM 1359 N N . GLY A 1 175 ? -18.416 12.060 6.699 1.00 88.12 175 GLY A N 1
ATOM 1360 C CA . GLY A 1 175 ? -18.749 13.446 7.048 1.00 88.12 175 GLY A CA 1
ATOM 1361 C C . GLY A 1 175 ? -17.754 14.165 7.968 1.00 88.12 175 GLY A C 1
ATOM 1362 O O . GLY A 1 175 ? -17.940 15.348 8.239 1.00 88.12 175 GLY A O 1
ATOM 1363 N N . GLU A 1 176 ? -16.698 13.492 8.434 1.00 88.75 176 GLU A N 1
ATOM 1364 C CA . GLU A 1 176 ? -15.658 14.087 9.279 1.00 88.75 176 GLU A CA 1
ATOM 1365 C C . GLU A 1 176 ? -14.319 14.210 8.538 1.00 88.75 176 GLU A C 1
ATOM 1367 O O . GLU A 1 176 ? -13.976 13.394 7.671 1.00 88.75 176 GLU A O 1
ATOM 1372 N N . GLU A 1 177 ? -13.545 15.234 8.914 1.00 87.62 177 GLU A N 1
ATOM 1373 C CA . GLU A 1 177 ? -12.161 15.398 8.472 1.00 87.62 177 GLU A CA 1
ATOM 1374 C C . GLU A 1 177 ? -11.320 14.197 8.921 1.00 87.62 177 GLU A C 1
ATOM 1376 O O . GLU A 1 177 ? -11.379 13.757 10.074 1.00 87.62 177 GLU A O 1
ATOM 1381 N N . LYS A 1 178 ? -10.518 13.664 7.995 1.00 88.56 178 LYS A N 1
ATOM 1382 C CA . LYS A 1 178 ? -9.709 12.474 8.246 1.00 88.56 178 LYS A CA 1
ATOM 1383 C C . LYS A 1 178 ? -8.513 12.861 9.106 1.00 88.56 178 LYS A C 1
ATOM 1385 O O . LYS A 1 178 ? -7.588 13.524 8.645 1.00 88.56 178 LYS A O 1
ATOM 1390 N N . LYS A 1 179 ? -8.526 12.435 10.367 1.00 88.81 179 LYS A N 1
ATOM 1391 C CA . LYS A 1 179 ? -7.376 12.588 11.264 1.00 88.81 179 LYS A CA 1
ATOM 1392 C C . LYS A 1 179 ? -6.374 11.489 10.954 1.00 88.81 179 LYS A C 1
ATOM 1394 O O . LYS A 1 179 ? -6.765 10.332 10.829 1.00 88.81 179 LYS A O 1
ATOM 1399 N N . GLN A 1 180 ? -5.101 11.849 10.851 1.00 90.62 180 GLN A N 1
ATOM 1400 C CA . GLN A 1 180 ? -4.014 10.907 10.616 1.00 90.62 180 GLN A CA 1
ATOM 1401 C C . GLN A 1 180 ? -2.945 11.069 11.691 1.00 90.62 180 GLN A C 1
ATOM 1403 O O . GLN A 1 180 ? -2.531 12.183 12.012 1.00 90.62 180 GLN A O 1
ATOM 1408 N N . HIS A 1 181 ? -2.468 9.946 12.212 1.00 91.56 181 HIS A N 1
ATOM 1409 C CA . HIS A 1 181 ? -1.289 9.888 13.058 1.00 91.56 181 HIS A CA 1
ATOM 1410 C C . HIS A 1 181 ? -0.287 8.877 12.497 1.00 91.56 181 HIS A C 1
ATOM 1412 O O . HIS A 1 181 ? -0.668 7.816 11.997 1.00 91.56 181 HIS A O 1
ATOM 1418 N N . GLN A 1 182 ? 0.997 9.230 12.564 1.00 92.75 182 GLN A N 1
ATOM 1419 C CA . GLN A 1 182 ? 2.106 8.414 12.083 1.00 92.75 182 GLN A CA 1
ATOM 1420 C C . GLN A 1 182 ? 2.980 7.994 13.262 1.00 92.75 182 GLN A C 1
ATOM 1422 O O . GLN A 1 182 ? 3.560 8.838 13.951 1.00 92.75 182 GLN A O 1
ATOM 1427 N N . LEU A 1 183 ? 3.106 6.686 13.458 1.00 90.25 183 LEU A N 1
ATOM 1428 C CA . LEU A 1 183 ? 4.065 6.096 14.378 1.00 90.25 183 LEU A CA 1
ATOM 1429 C C . LEU A 1 183 ? 5.295 5.660 13.584 1.00 90.25 183 LEU A C 1
ATOM 1431 O O . LEU A 1 183 ? 5.254 4.654 12.879 1.00 90.25 183 LEU A O 1
ATOM 1435 N N . LEU A 1 184 ? 6.382 6.428 13.683 1.00 90.06 184 LEU A N 1
ATOM 1436 C CA . LEU A 1 184 ? 7.641 6.087 13.019 1.00 90.06 184 LEU A CA 1
ATOM 1437 C C . LEU A 1 184 ? 8.197 4.769 13.571 1.00 90.06 184 LEU A C 1
ATOM 1439 O O . LEU A 1 184 ? 8.290 4.599 14.789 1.00 90.06 184 LEU A O 1
ATOM 1443 N N . VAL A 1 185 ? 8.627 3.870 12.686 1.00 86.56 185 VAL A N 1
ATOM 1444 C CA . VAL A 1 185 ? 9.183 2.557 13.058 1.00 86.56 185 VAL A CA 1
ATOM 1445 C C . VAL A 1 185 ? 10.428 2.707 13.930 1.00 86.56 185 VAL A C 1
ATOM 1447 O O . VAL A 1 185 ? 10.609 1.969 14.894 1.00 86.56 185 VAL A O 1
ATOM 1450 N N . GLU A 1 186 ? 11.245 3.730 13.680 1.00 82.75 186 GLU A N 1
ATOM 1451 C CA . GLU A 1 186 ? 12.426 4.037 14.494 1.00 82.75 186 GLU A CA 1
ATOM 1452 C C . GLU A 1 186 ? 12.125 4.415 15.956 1.00 82.75 186 GLU A C 1
ATOM 1454 O O . GLU A 1 186 ? 13.063 4.479 16.761 1.00 82.75 186 GLU A O 1
ATOM 1459 N N . ARG A 1 187 ? 10.854 4.696 16.283 1.00 80.62 187 ARG A N 1
ATOM 1460 C CA . ARG A 1 187 ? 10.343 4.986 17.634 1.00 80.62 187 ARG A CA 1
ATOM 1461 C C . ARG A 1 187 ? 9.733 3.760 18.317 1.00 80.62 187 ARG A C 1
ATOM 1463 O O . ARG A 1 187 ? 9.362 3.852 19.482 1.00 80.62 187 ARG A O 1
ATOM 1470 N N . ILE A 1 188 ? 9.639 2.627 17.626 1.00 81.12 188 ILE A N 1
ATOM 1471 C CA . ILE A 1 188 ? 9.156 1.359 18.184 1.00 81.12 188 ILE A CA 1
ATOM 1472 C C . ILE A 1 188 ? 10.302 0.677 18.942 1.00 81.12 188 ILE A C 1
ATOM 1474 O O . ILE A 1 188 ? 11.468 0.779 18.553 1.00 81.12 188 ILE A O 1
ATOM 1478 N N . GLY A 1 189 ? 9.990 -0.019 20.039 1.00 68.69 189 GLY A N 1
ATOM 1479 C CA . GLY A 1 189 ? 10.992 -0.757 20.813 1.00 68.69 189 GLY A CA 1
ATOM 1480 C C . GLY A 1 189 ? 11.775 0.084 21.824 1.00 68.69 189 GLY A C 1
ATOM 1481 O O . GLY A 1 189 ? 12.816 -0.364 22.319 1.00 68.69 189 GLY A O 1
ATOM 1482 N N . TYR A 1 190 ? 11.271 1.272 22.166 1.00 65.25 190 TYR A N 1
ATOM 1483 C CA . TYR A 1 190 ? 11.662 1.980 23.383 1.00 65.25 190 TYR A CA 1
ATOM 1484 C C . TYR A 1 190 ? 10.936 1.338 24.565 1.00 65.25 190 TYR A C 1
ATOM 1486 O O . TYR A 1 190 ? 9.765 1.599 24.822 1.00 65.25 190 TYR A O 1
ATOM 1494 N N . ILE A 1 191 ? 11.637 0.454 25.273 1.00 56.44 191 ILE A N 1
ATOM 1495 C CA . ILE A 1 191 ? 11.112 -0.207 26.470 1.00 56.44 191 ILE A CA 1
ATOM 1496 C C . ILE A 1 191 ? 11.733 0.484 27.695 1.00 56.44 191 ILE A C 1
ATOM 1498 O O . ILE A 1 191 ? 12.955 0.694 27.708 1.00 56.44 191 ILE A O 1
ATOM 1502 N N . PRO A 1 192 ? 10.947 0.822 28.736 1.00 52.16 192 PRO A N 1
ATOM 1503 C CA . PRO A 1 192 ? 11.500 1.312 29.994 1.00 52.16 192 PRO A CA 1
ATOM 1504 C C . PRO A 1 192 ? 12.493 0.287 30.559 1.00 52.16 192 PRO A C 1
ATOM 1506 O O . PRO A 1 192 ? 12.157 -0.894 30.676 1.00 52.16 192 PRO A O 1
ATOM 1509 N N . ALA A 1 193 ? 13.716 0.696 30.914 1.00 54.03 193 ALA A N 1
ATOM 1510 C CA . ALA A 1 193 ? 14.609 -0.196 31.652 1.00 54.03 193 ALA A CA 1
ATOM 1511 C C . ALA A 1 193 ? 13.980 -0.598 32.993 1.00 54.03 193 ALA A C 1
ATOM 1513 O O . ALA A 1 193 ? 13.212 0.154 33.594 1.00 54.03 193 ALA A O 1
ATOM 1514 N N . ALA A 1 194 ? 14.355 -1.780 33.488 1.00 52.25 194 ALA A N 1
ATOM 1515 C CA . ALA A 1 194 ? 13.884 -2.329 34.761 1.00 52.25 194 ALA A CA 1
ATOM 1516 C C . ALA A 1 194 ? 14.160 -1.419 35.982 1.00 52.25 194 ALA A C 1
ATOM 1518 O O . ALA A 1 194 ? 13.576 -1.623 37.041 1.00 52.25 194 ALA A O 1
ATOM 1519 N N . ASP A 1 195 ? 15.032 -0.417 35.839 1.00 53.84 195 ASP A N 1
ATOM 1520 C CA . ASP A 1 195 ? 15.379 0.575 36.860 1.00 53.84 195 ASP A CA 1
ATOM 1521 C C . ASP A 1 195 ? 14.624 1.914 36.721 1.00 53.84 195 ASP A C 1
ATOM 1523 O O . ASP A 1 195 ? 14.853 2.833 37.511 1.00 53.84 195 ASP A O 1
ATOM 1527 N N . GLY A 1 196 ? 13.745 2.042 35.719 1.00 54.34 196 GLY A N 1
ATOM 1528 C CA . GLY A 1 196 ? 12.944 3.236 35.445 1.00 54.34 196 GLY A CA 1
ATOM 1529 C C . GLY A 1 196 ? 13.741 4.470 35.008 1.00 54.34 196 GLY A C 1
ATOM 1530 O O .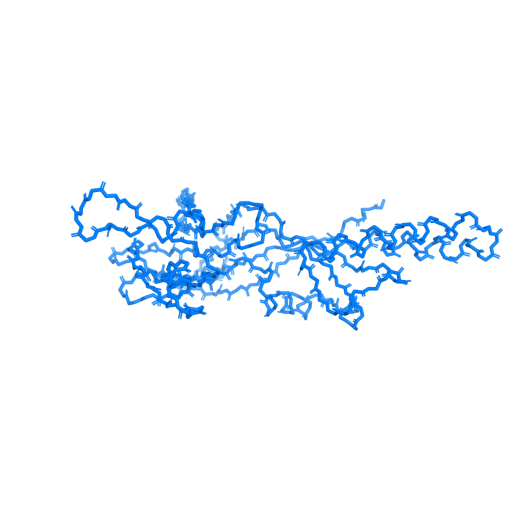 GLY A 1 196 ? 13.172 5.560 34.983 1.00 54.34 196 GLY A O 1
ATOM 1531 N N . LYS A 1 197 ? 15.044 4.350 34.703 1.00 50.97 197 LYS A N 1
ATOM 1532 C CA . LYS A 1 197 ? 15.933 5.518 34.537 1.00 50.97 197 LYS A CA 1
ATOM 1533 C C . LYS A 1 197 ? 16.527 5.700 33.144 1.00 50.97 197 LYS A C 1
ATOM 1535 O O . LYS A 1 197 ? 16.993 6.802 32.854 1.00 50.97 197 LYS A O 1
ATOM 1540 N N . LYS A 1 198 ? 16.502 4.689 32.271 1.00 49.69 198 LYS A N 1
ATOM 1541 C CA . LYS A 1 198 ? 16.912 4.833 30.861 1.00 49.69 198 LYS A CA 1
ATOM 1542 C C . LYS A 1 198 ? 16.043 3.992 29.933 1.00 49.69 198 LYS A C 1
ATOM 1544 O O . LYS A 1 198 ? 15.903 2.795 30.133 1.00 49.69 198 LYS A O 1
ATOM 1549 N N . GLU A 1 199 ? 15.496 4.593 28.885 1.00 57.91 199 GLU A N 1
ATOM 1550 C CA . GLU A 1 199 ? 14.953 3.820 27.767 1.00 57.91 199 GLU A CA 1
ATOM 1551 C C . GLU A 1 199 ? 16.123 3.174 27.021 1.00 57.91 199 GLU A C 1
ATOM 1553 O O . GLU A 1 199 ? 17.031 3.861 26.545 1.00 57.91 199 GLU A O 1
ATOM 1558 N N . ILE A 1 200 ? 16.140 1.844 26.944 1.00 59.66 200 ILE A N 1
ATOM 1559 C CA . ILE A 1 200 ? 17.104 1.147 26.091 1.00 59.66 200 ILE A CA 1
ATOM 1560 C C . ILE A 1 200 ? 16.464 1.066 24.711 1.00 59.66 200 ILE A C 1
ATOM 1562 O O . ILE A 1 200 ? 15.545 0.275 24.500 1.00 59.66 200 ILE A O 1
ATOM 1566 N N . LYS A 1 201 ? 16.953 1.877 23.767 1.00 66.62 201 LYS A N 1
ATOM 1567 C CA . LYS A 1 201 ? 16.566 1.755 22.359 1.00 66.62 201 LYS A CA 1
ATOM 1568 C C . LYS A 1 201 ? 17.109 0.435 21.822 1.00 66.62 201 LYS A C 1
ATOM 1570 O O . LYS A 1 201 ? 18.309 0.311 21.569 1.00 66.62 201 LYS A O 1
ATOM 1575 N N . ARG A 1 202 ? 16.238 -0.558 21.648 1.00 68.75 202 ARG A N 1
ATOM 1576 C CA . ARG A 1 202 ? 16.609 -1.788 20.941 1.00 68.75 202 ARG A CA 1
ATOM 1577 C C . ARG A 1 202 ? 16.601 -1.508 19.444 1.00 68.75 202 ARG A C 1
ATOM 1579 O O . ARG A 1 202 ? 15.709 -0.831 18.940 1.00 68.75 202 ARG A O 1
ATOM 1586 N N . LYS A 1 203 ? 17.599 -2.020 18.724 1.00 75.19 203 LYS A N 1
ATOM 1587 C CA . LYS A 1 203 ? 17.576 -1.969 17.262 1.00 75.19 203 LYS A CA 1
ATOM 1588 C C . LYS A 1 203 ? 16.522 -2.963 16.772 1.00 75.19 203 LYS A C 1
ATOM 1590 O O . LYS A 1 203 ? 16.741 -4.171 16.848 1.00 75.19 203 LYS A O 1
ATOM 1595 N N . VAL A 1 204 ? 15.398 -2.436 16.299 1.00 78.62 204 VAL A N 1
ATOM 1596 C CA . VAL A 1 204 ? 14.346 -3.221 15.654 1.00 78.62 204 VAL A CA 1
ATOM 1597 C C . VAL A 1 204 ? 14.860 -3.712 14.300 1.00 78.62 204 VAL A C 1
ATOM 1599 O O . VAL A 1 204 ? 15.383 -2.931 13.509 1.00 78.62 204 VAL A O 1
ATOM 1602 N N . GLU A 1 205 ? 14.766 -5.018 14.066 1.00 81.31 205 GLU A N 1
ATOM 1603 C CA . GLU A 1 205 ? 15.156 -5.677 12.810 1.00 81.31 205 GLU A CA 1
ATOM 1604 C C . GLU A 1 205 ? 13.951 -5.855 11.877 1.00 81.31 205 GLU A C 1
ATOM 1606 O O . GLU A 1 205 ? 14.102 -5.851 10.661 1.00 81.31 205 GLU A O 1
ATOM 1611 N N . SER A 1 206 ? 12.749 -6.006 12.435 1.00 81.88 206 SER A N 1
ATOM 1612 C CA . SER A 1 206 ? 11.509 -6.083 11.662 1.00 81.88 206 SER A CA 1
ATOM 1613 C C . SER A 1 206 ? 10.307 -5.709 12.517 1.00 81.88 206 SER A C 1
ATOM 1615 O O . SER A 1 206 ? 10.284 -6.031 13.709 1.00 81.88 206 SER A O 1
ATOM 1617 N N . VAL A 1 207 ? 9.277 -5.153 11.887 1.00 88.12 207 VAL A N 1
ATOM 1618 C CA . VAL A 1 207 ? 7.974 -4.867 12.496 1.00 88.12 207 VAL A CA 1
ATOM 1619 C C . VAL A 1 207 ? 6.885 -5.581 11.711 1.00 88.12 207 VAL A C 1
ATOM 1621 O O . VAL A 1 207 ? 6.977 -5.722 10.493 1.00 88.12 207 VAL A O 1
ATOM 1624 N N . GLY A 1 208 ? 5.834 -6.006 12.395 1.00 89.06 208 GLY A N 1
ATOM 1625 C CA . GLY A 1 208 ? 4.582 -6.327 11.740 1.00 89.06 208 GLY A CA 1
ATOM 1626 C C . GLY A 1 208 ? 3.379 -5.968 12.597 1.00 89.06 208 GLY A C 1
ATOM 1627 O O . GLY A 1 208 ? 3.496 -5.598 13.768 1.00 89.06 208 GLY A O 1
ATOM 1628 N N . LEU A 1 209 ? 2.214 -6.028 11.960 1.00 92.81 209 LEU A N 1
ATOM 1629 C CA . LEU A 1 209 ? 0.963 -5.498 12.481 1.00 92.81 209 LEU A CA 1
ATOM 1630 C C . LEU A 1 209 ? -0.122 -6.555 12.382 1.00 92.81 209 LEU A C 1
ATOM 1632 O O . LEU A 1 209 ? -0.195 -7.297 11.404 1.00 92.81 209 LEU A O 1
ATOM 1636 N N . THR A 1 210 ? -1.000 -6.586 13.372 1.00 93.19 210 THR A N 1
ATOM 1637 C CA . THR A 1 210 ? -2.210 -7.401 13.319 1.00 93.19 210 THR A CA 1
ATOM 1638 C C . THR A 1 210 ? -3.341 -6.714 14.083 1.00 93.19 210 THR A C 1
ATOM 1640 O O . THR A 1 210 ? -3.074 -6.022 15.077 1.00 93.19 210 THR A O 1
ATOM 1643 N N . PRO A 1 211 ? -4.606 -6.870 13.655 1.00 92.19 211 PRO A N 1
ATOM 1644 C CA . PRO A 1 211 ? -5.735 -6.454 14.471 1.00 92.19 211 PRO A CA 1
ATOM 1645 C C . PRO A 1 211 ? -5.728 -7.207 15.810 1.00 92.19 211 PRO A C 1
ATOM 1647 O O . PRO A 1 211 ? -5.517 -8.420 15.873 1.00 92.19 211 PRO A O 1
ATOM 1650 N N . GLY A 1 212 ? -5.940 -6.469 16.894 1.00 88.00 212 GLY A N 1
ATOM 1651 C CA . GLY A 1 212 ? -6.160 -6.997 18.235 1.00 88.00 212 GLY A CA 1
ATOM 1652 C C . GLY A 1 212 ? -7.647 -7.136 18.564 1.00 88.00 212 GLY A C 1
ATOM 1653 O O . GLY A 1 212 ? -8.522 -6.757 17.787 1.00 88.00 212 GLY A O 1
ATOM 1654 N N . ALA A 1 213 ? -7.938 -7.674 19.749 1.00 85.12 213 ALA A N 1
ATOM 1655 C CA . ALA A 1 213 ? -9.295 -7.686 20.291 1.00 85.12 213 ALA A CA 1
ATOM 1656 C C . ALA A 1 213 ? -9.755 -6.266 20.663 1.00 85.12 213 ALA A C 1
ATOM 1658 O O . ALA A 1 213 ? -8.924 -5.395 20.908 1.00 85.12 213 ALA A O 1
ATOM 1659 N N . ASP A 1 214 ? -11.069 -6.051 20.762 1.00 84.44 214 ASP A N 1
ATOM 1660 C CA . ASP A 1 214 ? -11.659 -4.833 21.334 1.00 84.44 214 ASP A CA 1
ATOM 1661 C C . ASP A 1 214 ? -11.156 -3.517 20.713 1.00 84.44 214 ASP A C 1
ATOM 1663 O O . ASP A 1 214 ? -10.836 -2.562 21.422 1.00 84.44 214 ASP A O 1
ATOM 1667 N N . GLY A 1 215 ? -11.055 -3.463 19.386 1.00 83.44 215 GLY A N 1
ATOM 1668 C CA . GLY A 1 215 ? -10.646 -2.246 18.684 1.00 83.44 215 GLY A CA 1
ATOM 1669 C C . GLY A 1 215 ? -9.163 -1.892 18.840 1.00 83.44 215 GLY A C 1
ATOM 1670 O O . GLY A 1 215 ? -8.770 -0.749 18.623 1.00 83.44 215 GLY A O 1
ATOM 1671 N N . MET A 1 216 ? -8.335 -2.848 19.259 1.00 87.94 216 MET A N 1
ATOM 1672 C CA . MET A 1 216 ? -6.901 -2.643 19.442 1.00 87.94 216 MET A CA 1
ATOM 1673 C C . MET A 1 216 ? -6.124 -2.954 18.161 1.00 87.94 216 MET A C 1
ATOM 1675 O O . MET A 1 216 ? -6.513 -3.802 17.360 1.00 87.94 216 MET A O 1
ATOM 1679 N N . MET A 1 217 ? -4.959 -2.335 18.020 1.00 91.31 217 MET A N 1
ATOM 1680 C CA . MET A 1 217 ? -3.899 -2.761 17.110 1.00 91.31 217 MET A CA 1
ATOM 1681 C C . MET A 1 217 ? -2.780 -3.416 17.919 1.00 91.31 217 MET A C 1
ATOM 1683 O O . MET A 1 217 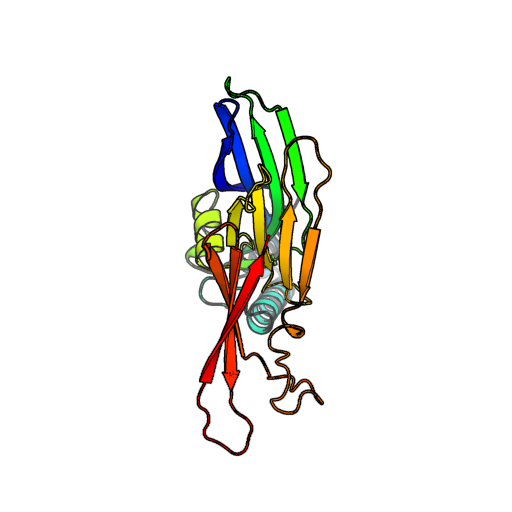? -2.387 -2.904 18.969 1.00 91.31 217 MET A O 1
ATOM 1687 N N . VAL A 1 218 ? -2.232 -4.522 17.420 1.00 91.56 218 VAL A N 1
ATOM 1688 C CA . VAL A 1 218 ? -1.035 -5.150 17.987 1.00 91.56 218 VAL A CA 1
ATOM 1689 C C . VAL A 1 218 ? 0.129 -4.956 17.026 1.00 91.56 218 VAL A C 1
ATOM 1691 O O . VAL A 1 218 ? 0.058 -5.342 15.859 1.00 91.56 218 VAL A O 1
ATOM 1694 N N . ILE A 1 219 ? 1.210 -4.385 17.546 1.00 91.12 219 ILE A N 1
ATOM 1695 C CA . ILE A 1 219 ? 2.494 -4.264 16.863 1.00 91.12 219 ILE A CA 1
ATOM 1696 C C . ILE A 1 219 ? 3.398 -5.346 17.436 1.00 91.12 219 ILE A C 1
ATOM 1698 O O . ILE A 1 219 ? 3.588 -5.401 18.650 1.00 91.12 219 ILE A O 1
ATOM 1702 N N . TYR A 1 220 ? 3.963 -6.199 16.588 1.00 90.69 220 TYR A N 1
ATOM 1703 C CA . TYR A 1 220 ? 5.041 -7.102 16.978 1.00 90.69 220 TYR A CA 1
ATOM 1704 C C . TYR A 1 220 ? 6.344 -6.658 16.326 1.00 90.69 220 TYR A C 1
ATOM 1706 O O . TYR A 1 220 ? 6.354 -6.198 15.185 1.00 90.69 220 TYR A O 1
ATOM 1714 N N . PHE A 1 221 ? 7.452 -6.785 17.046 1.00 87.88 221 PHE A N 1
ATOM 1715 C CA . PHE A 1 221 ? 8.756 -6.392 16.528 1.00 87.88 221 PHE A CA 1
ATOM 1716 C C . PHE A 1 221 ? 9.859 -7.330 17.003 1.00 87.88 221 PHE A C 1
ATOM 1718 O O . PHE A 1 221 ? 9.825 -7.836 18.127 1.00 87.88 221 PHE A O 1
ATOM 1725 N N . MET A 1 222 ? 10.830 -7.581 16.127 1.00 85.94 222 MET A N 1
ATOM 1726 C CA . MET A 1 222 ? 11.990 -8.415 16.429 1.00 85.94 222 MET A CA 1
ATOM 1727 C C . MET A 1 222 ? 13.198 -7.544 16.750 1.00 85.94 222 MET A C 1
ATOM 1729 O O . MET A 1 222 ? 13.514 -6.622 15.999 1.00 85.94 222 MET A O 1
ATOM 1733 N N . CYS A 1 223 ? 13.904 -7.874 17.826 1.00 81.69 223 CYS A N 1
ATOM 1734 C CA . CYS A 1 223 ? 15.161 -7.239 18.211 1.00 81.69 223 CYS A CA 1
ATOM 1735 C C . CYS A 1 223 ? 16.204 -8.312 18.523 1.00 81.69 223 CYS A C 1
ATOM 1737 O O . CYS A 1 223 ? 15.879 -9.339 19.121 1.00 81.69 223 CYS A O 1
ATOM 1739 N N . LYS A 1 224 ? 17.467 -8.047 18.183 1.00 75.56 224 LYS A N 1
ATOM 1740 C CA . LYS A 1 224 ? 18.593 -8.827 18.717 1.00 75.56 224 LYS A CA 1
ATOM 1741 C C . LYS A 1 224 ? 18.847 -8.417 20.164 1.00 75.56 224 LYS A C 1
ATOM 1743 O O . LYS A 1 224 ? 18.732 -7.231 20.491 1.00 75.56 224 LYS A O 1
ATOM 1748 N N . GLU A 1 225 ? 19.169 -9.379 21.023 1.00 65.12 225 GLU A N 1
ATOM 1749 C CA . GLU A 1 225 ? 19.691 -9.049 22.348 1.00 65.12 225 GLU A CA 1
ATOM 1750 C C . GLU A 1 225 ? 21.093 -8.420 22.228 1.00 65.12 225 GLU A C 1
ATOM 1752 O O . GLU A 1 225 ? 21.741 -8.487 21.182 1.00 65.12 225 GLU A O 1
ATOM 1757 N N . ASP A 1 226 ? 21.508 -7.701 23.269 1.00 59.97 226 ASP A N 1
ATOM 1758 C CA . ASP A 1 226 ? 22.712 -6.869 23.274 1.00 59.97 226 ASP A CA 1
ATOM 1759 C C . ASP A 1 226 ? 23.977 -7.648 22.853 1.00 59.97 226 ASP A C 1
ATOM 1761 O O . ASP A 1 226 ? 24.065 -8.858 23.056 1.00 59.97 226 ASP A O 1
ATOM 1765 N N . LYS A 1 227 ? 24.995 -6.951 22.321 1.00 54.31 227 LYS A N 1
ATOM 1766 C CA . LYS A 1 227 ? 26.186 -7.528 21.638 1.00 54.31 227 LYS A CA 1
ATOM 1767 C C . LYS A 1 227 ? 26.982 -8.596 22.422 1.00 54.31 227 LYS A C 1
ATOM 1769 O O . LYS A 1 227 ? 27.903 -9.187 21.862 1.00 54.31 227 LYS A O 1
ATOM 1774 N N . SER A 1 228 ? 26.699 -8.791 23.709 1.00 54.28 228 SER A N 1
ATOM 1775 C CA . SER A 1 228 ? 27.391 -9.708 24.621 1.00 54.28 228 SER A CA 1
ATOM 1776 C C . SER A 1 228 ? 26.728 -11.083 24.767 1.00 54.28 228 SER A C 1
ATOM 1778 O O . SER A 1 228 ? 27.344 -11.980 25.345 1.00 54.28 228 SER A O 1
ATOM 1780 N N . LYS A 1 229 ? 25.509 -11.273 24.250 1.00 51.56 229 LYS A N 1
ATOM 1781 C CA . LYS A 1 229 ? 24.813 -12.565 24.219 1.00 51.56 229 LYS A CA 1
ATOM 1782 C C . LYS A 1 229 ? 24.439 -12.912 22.778 1.00 51.56 229 LYS A C 1
ATOM 1784 O O . LYS A 1 229 ? 24.424 -12.045 21.913 1.00 51.56 229 LYS A O 1
ATOM 1789 N N . SER A 1 230 ? 24.314 -14.207 22.513 1.00 54.47 230 SER A N 1
ATOM 1790 C CA . SER A 1 230 ? 24.170 -14.855 21.203 1.00 54.47 230 SER A CA 1
ATOM 1791 C C . SER A 1 230 ? 23.226 -14.113 20.249 1.00 54.47 230 SER A C 1
ATOM 1793 O O . SER A 1 230 ? 22.303 -13.440 20.684 1.00 54.47 230 SER A O 1
ATOM 1795 N N . GLY A 1 231 ? 23.443 -14.252 18.932 1.00 63.31 231 GLY A N 1
ATOM 1796 C CA . GLY A 1 231 ? 22.640 -13.644 17.855 1.00 63.31 231 GLY A CA 1
ATOM 1797 C C . GLY A 1 231 ? 21.179 -14.116 17.757 1.00 63.31 231 GLY A C 1
ATOM 1798 O O . GLY A 1 231 ? 20.664 -14.291 16.655 1.00 63.31 231 GLY A O 1
ATOM 1799 N N . GLU A 1 232 ? 20.532 -14.348 18.893 1.00 71.56 232 GLU A N 1
ATOM 1800 C CA . GLU A 1 232 ? 19.140 -14.723 19.057 1.00 71.56 232 GLU A CA 1
ATOM 1801 C C . GLU A 1 232 ? 18.235 -13.510 18.806 1.00 71.56 232 GLU A C 1
ATOM 1803 O O . GLU A 1 232 ? 18.481 -12.388 19.262 1.00 71.56 232 GLU A O 1
ATOM 1808 N N . LEU A 1 233 ? 17.183 -13.745 18.021 1.00 76.62 233 LEU A N 1
ATOM 1809 C CA . LEU A 1 233 ? 16.131 -12.776 17.747 1.00 76.62 233 LEU A CA 1
ATOM 1810 C C . LEU A 1 233 ? 14.995 -13.002 18.740 1.00 76.62 233 LEU A C 1
ATOM 1812 O O . LEU A 1 233 ? 14.435 -14.095 18.814 1.00 76.62 233 LEU A O 1
ATOM 1816 N N . HIS A 1 234 ? 14.623 -11.952 19.464 1.00 79.50 234 HIS A N 1
ATOM 1817 C CA . HIS A 1 234 ? 13.484 -11.969 20.373 1.00 79.50 234 HIS A CA 1
ATOM 1818 C C . HIS A 1 234 ? 12.337 -11.152 19.789 1.00 79.50 234 HIS A C 1
ATOM 1820 O O . HIS A 1 234 ? 12.542 -10.039 19.303 1.00 79.50 234 HIS A O 1
ATOM 1826 N N . MET A 1 235 ? 11.127 -11.699 19.879 1.00 85.31 235 MET A N 1
ATOM 1827 C CA . MET A 1 235 ? 9.901 -11.023 19.473 1.00 85.31 235 MET A CA 1
ATOM 1828 C C . MET A 1 235 ? 9.242 -10.354 20.680 1.00 85.31 235 MET A C 1
ATOM 1830 O O . MET A 1 235 ? 8.970 -10.998 21.694 1.00 85.31 235 MET A O 1
ATOM 1834 N N . PHE A 1 236 ? 8.945 -9.069 20.539 1.00 84.94 236 PHE A N 1
ATOM 1835 C CA . PHE A 1 236 ? 8.188 -8.261 21.489 1.00 84.94 236 PHE A CA 1
ATOM 1836 C C . PHE A 1 236 ? 6.848 -7.872 20.879 1.00 84.94 236 PHE A C 1
ATOM 1838 O O . PHE A 1 236 ? 6.661 -7.958 19.663 1.00 84.94 236 PHE A O 1
ATOM 1845 N N . LYS A 1 237 ? 5.9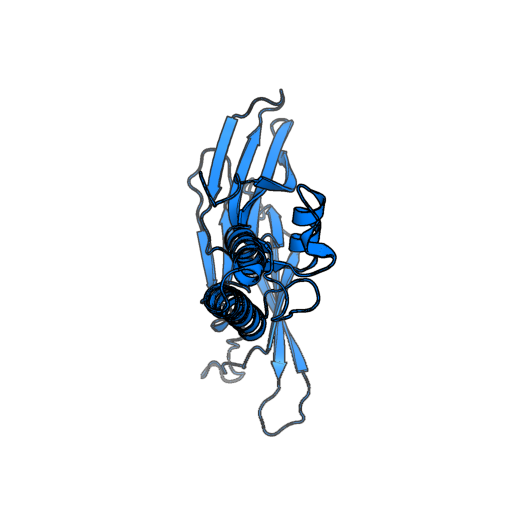16 -7.438 21.730 1.00 87.94 237 LYS A N 1
ATOM 1846 C CA . LYS A 1 237 ? 4.641 -6.885 21.285 1.00 87.94 237 LYS A CA 1
ATOM 1847 C C . LYS A 1 237 ? 4.240 -5.659 22.090 1.00 87.94 237 LYS A C 1
ATOM 1849 O O . LYS A 1 237 ? 4.429 -5.624 23.304 1.00 87.94 237 LYS A O 1
ATOM 1854 N N . GLU A 1 238 ? 3.608 -4.721 21.407 1.00 85.94 238 GLU A N 1
ATOM 1855 C CA . GLU A 1 238 ? 2.923 -3.561 21.965 1.00 85.94 238 GLU A CA 1
ATOM 1856 C C . GLU A 1 238 ? 1.466 -3.575 21.495 1.00 85.94 238 GLU A C 1
ATOM 1858 O O . GLU A 1 238 ? 1.139 -4.083 20.420 1.00 85.94 238 GLU A O 1
ATOM 1863 N N . THR A 1 239 ? 0.558 -3.075 22.326 1.00 87.00 239 THR A N 1
ATOM 1864 C CA . THR A 1 239 ? -0.872 -3.000 22.006 1.00 87.00 239 THR A CA 1
ATOM 1865 C C . THR A 1 239 ? -1.319 -1.558 22.136 1.00 87.00 239 THR A C 1
ATOM 1867 O O . THR A 1 239 ? -1.117 -0.944 23.182 1.00 87.00 239 THR A O 1
ATOM 1870 N N . ILE A 1 240 ? -1.911 -1.026 21.072 1.00 85.75 240 ILE A N 1
ATOM 1871 C CA . ILE A 1 240 ? -2.356 0.361 20.989 1.00 85.75 240 ILE A CA 1
ATOM 1872 C C . ILE A 1 240 ? -3.873 0.369 20.843 1.00 85.75 240 ILE A C 1
ATOM 1874 O O . ILE A 1 240 ? -4.427 -0.330 19.993 1.00 85.75 240 ILE A O 1
ATOM 1878 N N . LYS A 1 241 ? -4.538 1.169 21.678 1.00 85.44 241 LYS A N 1
ATOM 1879 C CA . LYS A 1 241 ? -5.976 1.414 21.579 1.00 85.44 241 LYS A CA 1
ATOM 1880 C C . LYS A 1 241 ? -6.253 2.431 20.478 1.00 85.44 241 LYS A C 1
ATOM 1882 O O . LYS A 1 241 ? -5.628 3.491 20.485 1.00 85.44 241 LYS A O 1
ATOM 1887 N N . MET A 1 242 ? -7.163 2.089 19.567 1.00 83.75 242 MET A N 1
ATOM 1888 C CA . MET A 1 242 ? -7.638 2.970 18.495 1.00 83.75 242 MET A CA 1
ATOM 1889 C C . MET A 1 242 ? -8.872 3.772 18.914 1.00 83.75 242 MET A C 1
ATOM 1891 O O . MET A 1 242 ? -9.582 3.318 19.846 1.00 83.75 242 MET A O 1
#

Mean predicted aligned error: 7.93 Å

Organism: NCBI:txid1076179

Secondary structure (DSSP, 8-state):
---BPPPEEEEEEEEE-TTS-EEEEEEEEEEE-HHHHHHHHHHHHTTT-HHHHHHHHHHHHHHHHHHHHHT-EES---SSSPPEEEEEEEEEEEEE-TTS-EEEEEEE----EEEEE-TTGGG--HHHHHHHHHHTT-S-EEEEEEPTT-S-EEEEEEETTSSS-EEEEEE--TTS--EEEEEEGGGTTEEEPTTSS-EEE--EEEEEEEE-STTEEEEEEEEEPPTTS-S-EEEEEEEEE-

Sequence (242 aa):
MSISGKTKVYIHKIVLTEDGGYQLIAETFSVSAARKLLSSAASLLSLVNDNAKYIADGVNNATYLEALISGRYIGEPTNNEAPITINAQDFLILNFASDGQIEEVSKVEKEYTKVFIYNPYMYLGGLKLAKLINEYGYMDYAFTVKAKDSDNEVLISNCANAKDEYIGTIWIKKGEEKKQHQLLVERIGYIPAADGKKEIKRKVESVGLTPGADGMMVIYFMCKEDKSKSGELHMFKETIKM

Radius of gyration: 22.01 Å; Cα contacts (8 Å, |Δi|>4): 500; chains: 1; bounding box: 57×30×75 Å

Nearest PDB structures (foldseek):
  2qlv-assembly2_E  TM=3.158E-01  e=1.754E+00  Saccharomyces cerevisiae
  2qkd-assembly1_A  TM=1.861E-01  e=2.929E-01  Mus musculus
  7wh3-assembly1_A  TM=2.160E-01  e=2.179E+00  Homo sapiens
  4fvj-assembly2_B  TM=1.867E-01  e=3.362E+00  Mus musculus
  7kbj-assembly1_G  TM=2.013E-01  e=6.805E+00  Mus musculus

pLDDT: mean 84.99, std 12.53, range [32.09, 97.25]

Foldseek 3Di:
DPQKADKDKDWDDWAQAPQQWIKTKIWIKIKGCPLQVQLVVLVVCCVPPVVSNVVNLVSLVVQLVVCVVLVAEDDDRDSVGFFIKMKTWWMWMWIAGNVGHTDDIDIGGDDIQIHTYDPPCRPDDDPVNVVVCVVVPSHFFDDWFAFAPDSWIWTWGQQCSDPFGWIKTWTDDPPDDIDIDTDGPQNPQQDQPPVNPDRDRFPWPDKDWDDDPRQKIKIKTWGADDPVDDRDIDIDIDIGGD

Solvent-accessible surface area (backbone atoms only — not comparable to full-atom values): 13301 Å² total; per-residue (Å²): 131,82,60,63,45,74,77,41,79,43,78,78,46,78,43,79,42,96,84,58,18,36,37,38,39,28,39,28,32,32,46,33,49,50,62,32,52,50,33,53,53,22,53,61,44,29,80,81,33,69,72,30,40,57,52,24,47,50,53,11,41,52,53,31,50,52,28,64,76,66,67,34,57,45,62,64,86,44,52,87,53,52,41,36,37,34,34,30,43,35,38,38,41,38,34,27,42,62,87,68,48,80,74,46,81,48,76,46,86,58,76,63,28,66,34,34,26,19,63,82,60,53,80,52,58,70,69,64,38,52,51,50,42,47,75,72,61,56,45,39,76,65,53,72,42,52,20,61,98,46,90,39,42,30,43,35,28,49,34,72,72,38,97,73,36,26,39,37,41,30,42,64,41,86,99,52,83,69,50,75,49,73,48,46,54,91,68,49,59,64,44,76,33,99,81,75,78,48,69,52,74,47,64,66,76,48,77,50,76,46,84,43,73,82,23,22,40,30,40,35,37,30,28,59,58,61,95,90,51,69,97,49,75,46,79,47,76,51,77,45,84,88